Protein AF-A0A957K1W7-F1 (afdb_monomer_lite)

Sequence (282 aa):
WRVSESLTADIDIAHFGAEDLVDAVVYWRLEDGQGTAVQSGNLAPQTIVTGELNHCGKIEVSLAGCTPAQMYSLVVGVNGNEAENDWAVWLFADELAPAVADDLLITHSLDEAALAHLARGGKALYLVPPAEVKVASQIGFSSLFWNTSWTRGQVPHTLGIVCDPAHPLFAHFPTDYHSDWQWWELIHGSEAMVLDGLAESLRPLIQPIDTWFEARRLGLLFEAQVNGGSLLVCSMDLENNMDDRLVARQMWFSLMNYLASDAFAPENVVAVEQIEGIVTAS

Secondary structure (DSSP, 8-state):
-BTTSEEEEEEEEEE-SSS-EEEE-EEEEEE-TTS-EEEEEEPPPEEE-TTEEEEEEEEEEE-TT--SSEEEEEEEEETT-S-EEEEEEEEB-S-------TTEEEESS--HHHHHHHHTT-EEEEE--GGGB--SS---SSPPPS-TTTTTSPSP----EEE-TTSGGGTTS---SB--GGGHHHHTT---EE-TTS-TT---SEEEB--TTT--BEESEEEEEETTEEEEEE-S--STTGGG-HHHHHHHHHHHHHHHSTT-----B--HHHHHTTB---

Radius of gyration: 22.79 Å; chains: 1; bounding box: 61×28×60 Å

pLDDT: mean 94.92, std 4.42, range [52.81, 98.69]

Structure (mmCIF, N/CA/C/O backbone):
data_AF-A0A957K1W7-F1
#
_entry.id   AF-A0A957K1W7-F1
#
loop_
_atom_site.group_PDB
_atom_site.id
_atom_site.type_symbol
_atom_site.label_atom_id
_atom_site.label_alt_id
_atom_site.label_comp_id
_atom_site.label_asym_id
_atom_site.label_entity_id
_atom_site.label_seq_id
_atom_site.pdbx_PDB_ins_code
_atom_site.Cartn_x
_atom_site.Cartn_y
_atom_site.Cartn_z
_atom_site.occupancy
_atom_site.B_iso_or_equiv
_atom_site.auth_seq_id
_atom_site.auth_comp_id
_atom_site.auth_asym_id
_atom_site.auth_atom_id
_atom_site.pdbx_PDB_model_num
ATOM 1 N N . TRP A 1 1 ? -0.879 4.095 -11.447 1.00 94.12 1 TRP A N 1
ATOM 2 C CA . TRP A 1 1 ? -1.460 4.622 -12.700 1.00 94.12 1 TRP A CA 1
ATOM 3 C C . TRP A 1 1 ? -2.905 4.184 -12.832 1.00 94.12 1 TRP A C 1
ATOM 5 O O . TRP A 1 1 ? -3.249 3.123 -12.319 1.00 94.12 1 TRP A O 1
ATOM 15 N N . ARG A 1 2 ? -3.743 4.972 -13.510 1.00 95.25 2 ARG A N 1
ATOM 16 C CA . ARG A 1 2 ? -5.044 4.511 -14.014 1.00 95.25 2 ARG A CA 1
ATOM 17 C C . ARG A 1 2 ? -4.850 3.748 -15.326 1.00 95.25 2 ARG A C 1
ATOM 19 O O . ARG A 1 2 ? -3.931 4.045 -16.086 1.00 95.25 2 ARG A O 1
ATOM 26 N N . VAL A 1 3 ? -5.728 2.797 -15.624 1.00 95.44 3 VAL A N 1
ATOM 27 C CA . VAL A 1 3 ? -5.666 2.044 -16.892 1.00 95.44 3 VAL A CA 1
ATOM 28 C C . VAL A 1 3 ? -6.016 2.886 -18.125 1.00 95.44 3 VAL A C 1
ATOM 30 O O . VAL A 1 3 ? -5.629 2.519 -19.228 1.00 95.44 3 VAL A O 1
ATOM 33 N N . SER A 1 4 ? -6.692 4.030 -17.980 1.00 95.81 4 SER A N 1
ATOM 34 C CA . SER A 1 4 ? -6.897 4.972 -19.094 1.00 95.81 4 SER A CA 1
ATOM 35 C C . SER A 1 4 ? -5.669 5.827 -19.442 1.00 95.81 4 SER A C 1
ATOM 37 O O . SER A 1 4 ? -5.664 6.501 -20.474 1.00 95.81 4 SER A O 1
ATOM 39 N N . GLU A 1 5 ? -4.630 5.819 -18.601 1.00 96.69 5 GLU A N 1
ATOM 40 C CA . GLU A 1 5 ? -3.431 6.637 -18.782 1.00 96.69 5 GLU A CA 1
ATOM 41 C C . GLU A 1 5 ? -2.418 5.976 -19.736 1.00 96.69 5 GLU A C 1
ATOM 43 O O . GLU A 1 5 ? -2.548 4.824 -20.155 1.00 96.69 5 GLU A O 1
ATOM 48 N N . SER A 1 6 ? -1.379 6.727 -20.103 1.00 96.94 6 SER A N 1
ATOM 49 C CA . SER A 1 6 ? -0.204 6.190 -20.796 1.00 96.94 6 SER A CA 1
ATOM 50 C C . SER A 1 6 ? 1.034 6.400 -19.934 1.00 96.94 6 SER A C 1
ATOM 52 O O . SER A 1 6 ? 1.286 7.501 -19.442 1.00 96.94 6 SER A O 1
ATOM 54 N N . LEU A 1 7 ? 1.806 5.333 -19.743 1.00 96.75 7 LEU A N 1
ATOM 55 C CA . LEU A 1 7 ? 3.092 5.385 -19.066 1.00 96.75 7 LEU A CA 1
ATOM 56 C C . LEU A 1 7 ? 4.130 5.936 -20.037 1.00 96.75 7 LEU A C 1
ATOM 58 O O . LEU A 1 7 ? 4.307 5.420 -21.136 1.00 96.75 7 LEU A O 1
ATOM 62 N N . THR A 1 8 ? 4.834 6.978 -19.620 1.00 97.31 8 THR A N 1
ATOM 63 C CA . THR A 1 8 ? 5.897 7.596 -20.407 1.00 97.31 8 THR A CA 1
ATOM 64 C C . THR A 1 8 ? 7.194 7.551 -19.616 1.00 97.31 8 THR A C 1
ATOM 66 O O . THR A 1 8 ? 7.200 7.959 -18.456 1.00 97.31 8 THR A O 1
ATOM 69 N N . ALA A 1 9 ? 8.280 7.091 -20.235 1.00 96.69 9 ALA A N 1
ATOM 70 C CA . ALA A 1 9 ? 9.586 7.000 -19.587 1.00 96.69 9 ALA A CA 1
ATOM 71 C C . ALA A 1 9 ? 10.727 7.316 -20.559 1.00 96.69 9 ALA A C 1
ATOM 73 O O . ALA A 1 9 ? 10.698 6.903 -21.720 1.00 96.69 9 ALA A O 1
ATOM 74 N N . ASP A 1 10 ? 11.734 8.033 -20.066 1.00 97.75 10 ASP A N 1
ATOM 75 C CA . ASP A 1 10 ? 13.041 8.141 -20.709 1.00 97.75 10 ASP A CA 1
ATOM 76 C C . ASP A 1 10 ? 13.895 6.945 -20.276 1.00 97.75 10 ASP A C 1
ATOM 78 O O . ASP A 1 10 ? 13.934 6.589 -19.097 1.00 97.75 10 ASP A O 1
ATOM 82 N N . ILE A 1 11 ? 14.535 6.295 -21.243 1.00 97.75 11 ILE A N 1
ATOM 83 C CA . ILE A 1 11 ? 15.354 5.109 -21.029 1.00 97.75 11 ILE A CA 1
ATOM 84 C C . ILE A 1 11 ? 16.815 5.505 -21.158 1.00 97.75 11 ILE A C 1
ATOM 86 O O . ILE A 1 11 ? 17.280 5.828 -22.252 1.00 97.75 11 ILE A O 1
ATOM 90 N N . ASP A 1 12 ? 17.538 5.413 -20.048 1.00 96.81 12 ASP A N 1
ATOM 91 C CA . ASP A 1 12 ? 18.977 5.624 -19.997 1.00 96.81 12 ASP A CA 1
ATOM 92 C C . ASP A 1 12 ? 19.682 4.326 -19.583 1.00 96.81 12 ASP A C 1
ATOM 94 O O . ASP A 1 12 ? 19.215 3.605 -18.699 1.00 96.81 12 ASP A O 1
ATOM 98 N N . ILE A 1 13 ? 20.828 4.032 -20.201 1.00 95.44 13 ILE A N 1
ATOM 99 C CA . ILE A 1 13 ? 21.643 2.854 -19.882 1.00 95.44 13 ILE A CA 1
ATOM 100 C C . ILE A 1 13 ? 23.027 3.290 -19.419 1.00 95.44 13 ILE A C 1
ATOM 102 O O . ILE A 1 13 ? 23.776 3.947 -20.145 1.00 95.44 13 ILE A O 1
ATOM 106 N N . ALA A 1 14 ? 23.378 2.869 -18.205 1.00 94.50 14 ALA A N 1
ATOM 107 C CA . ALA A 1 14 ? 24.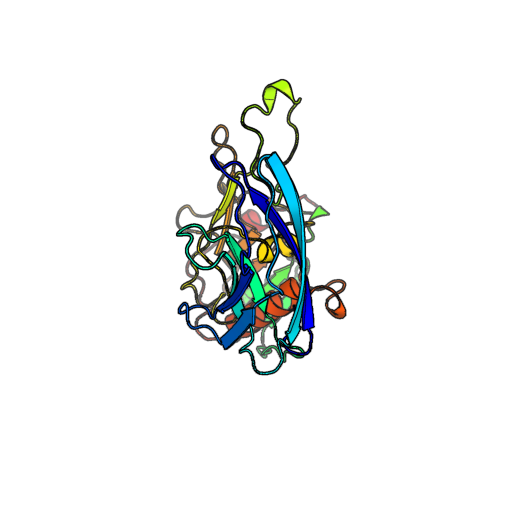726 2.969 -17.671 1.00 94.50 14 ALA A CA 1
ATOM 108 C C . ALA A 1 14 ? 25.455 1.636 -17.882 1.00 94.50 14 ALA A C 1
ATOM 110 O O . ALA A 1 14 ? 25.147 0.640 -17.226 1.00 94.50 14 ALA A O 1
ATOM 111 N N . HIS A 1 15 ? 26.418 1.611 -18.804 1.00 92.50 15 HIS A N 1
ATOM 112 C CA . HIS A 1 15 ? 27.180 0.408 -19.148 1.00 92.50 15 HIS A CA 1
ATOM 113 C C . HIS A 1 15 ? 28.620 0.527 -18.654 1.00 92.50 15 HIS A C 1
ATOM 115 O O . HIS A 1 15 ? 29.338 1.439 -19.047 1.00 92.50 15 HIS A O 1
ATOM 121 N N . PHE A 1 16 ? 29.060 -0.407 -17.811 1.00 93.00 16 PHE A N 1
ATOM 122 C CA . PHE A 1 16 ? 30.431 -0.466 -17.279 1.00 93.00 16 PHE A CA 1
ATOM 123 C C . PHE A 1 16 ? 31.136 -1.781 -17.660 1.00 93.00 16 PHE A C 1
ATOM 125 O O . PHE A 1 16 ? 31.917 -2.329 -16.880 1.00 93.00 16 PHE A O 1
ATOM 132 N N . GLY A 1 17 ? 30.824 -2.318 -18.845 1.00 91.50 17 GLY A N 1
ATOM 133 C CA . GLY A 1 17 ? 31.500 -3.492 -19.403 1.00 91.50 17 GLY A CA 1
ATOM 134 C C . GLY A 1 17 ? 32.924 -3.203 -19.890 1.00 91.50 17 GLY A C 1
ATOM 135 O O . GLY A 1 17 ? 33.475 -2.136 -19.660 1.00 91.50 17 GLY A O 1
ATOM 136 N N . ALA A 1 18 ? 33.547 -4.180 -20.551 1.00 93.38 18 ALA A N 1
ATOM 137 C CA . ALA A 1 18 ? 34.912 -4.026 -21.066 1.00 93.38 18 ALA A CA 1
ATOM 138 C C . ALA A 1 18 ? 34.985 -3.216 -22.374 1.00 93.38 18 ALA A C 1
ATOM 140 O O . ALA A 1 18 ? 36.007 -2.588 -22.643 1.00 93.38 18 ALA A O 1
ATOM 141 N N . GLU A 1 19 ? 33.925 -3.265 -23.183 1.00 95.12 19 GLU A N 1
ATOM 142 C CA . GLU A 1 19 ? 33.848 -2.672 -24.520 1.00 95.12 19 GLU A CA 1
ATOM 143 C C . GLU A 1 19 ? 32.471 -2.040 -24.751 1.00 95.12 19 GLU A C 1
ATOM 145 O O . GLU A 1 19 ? 31.474 -2.467 -24.155 1.00 95.12 19 GLU A O 1
ATOM 150 N N . ASP A 1 20 ? 32.429 -1.050 -25.644 1.00 96.00 20 ASP A N 1
ATOM 151 C CA . ASP A 1 20 ? 31.198 -0.388 -26.077 1.00 96.00 20 ASP A CA 1
ATOM 152 C C . ASP A 1 20 ? 30.262 -1.370 -26.786 1.00 96.00 20 ASP A C 1
ATOM 154 O O . ASP A 1 20 ? 30.695 -2.241 -27.545 1.00 96.00 20 ASP A O 1
ATOM 158 N N . LEU A 1 21 ? 28.956 -1.191 -26.592 1.00 94.88 21 LEU A N 1
ATOM 159 C CA . LEU A 1 21 ? 27.952 -1.978 -27.302 1.00 94.88 21 LEU A CA 1
ATOM 160 C C . LEU A 1 21 ? 27.597 -1.250 -28.601 1.00 94.88 21 LEU A C 1
ATOM 162 O O . LEU A 1 21 ? 26.806 -0.309 -28.592 1.00 94.88 21 LEU A O 1
ATOM 166 N N . VAL A 1 22 ? 28.216 -1.655 -29.708 1.00 95.94 22 VAL A N 1
ATOM 167 C CA . VAL A 1 22 ? 27.991 -1.071 -31.042 1.00 95.94 22 VAL A CA 1
ATOM 168 C C . VAL A 1 22 ? 26.697 -1.611 -31.652 1.00 95.94 22 VAL A C 1
ATOM 170 O O . VAL A 1 22 ? 26.422 -2.805 -31.549 1.00 95.94 22 VAL A O 1
ATOM 173 N N . ASP A 1 23 ? 25.921 -0.735 -32.300 1.00 95.56 23 ASP A N 1
ATOM 174 C CA . ASP A 1 23 ? 24.620 -1.061 -32.909 1.00 95.56 23 ASP A CA 1
ATOM 175 C C . ASP A 1 23 ? 23.654 -1.764 -31.930 1.00 95.56 23 ASP A C 1
ATOM 177 O O . ASP A 1 23 ? 22.830 -2.599 -32.314 1.00 95.56 23 ASP A O 1
ATOM 181 N N . ALA A 1 24 ? 23.754 -1.418 -30.644 1.00 95.88 24 ALA A N 1
ATOM 182 C CA . ALA A 1 24 ? 22.946 -1.978 -29.579 1.00 95.88 24 ALA A CA 1
ATOM 183 C C . ALA A 1 24 ? 21.479 -1.573 -29.742 1.00 95.88 24 ALA A C 1
ATOM 185 O O . ALA A 1 24 ? 21.150 -0.399 -29.925 1.00 95.88 24 ALA A O 1
ATOM 186 N N . VAL A 1 25 ? 20.590 -2.560 -29.635 1.00 97.31 25 VAL A N 1
ATOM 187 C CA . VAL A 1 25 ? 19.141 -2.356 -29.677 1.00 97.31 25 VAL A CA 1
ATOM 188 C C . VAL A 1 25 ? 18.583 -2.580 -28.285 1.00 97.31 25 VAL A C 1
ATOM 190 O O . VAL A 1 25 ? 18.586 -3.707 -27.787 1.00 97.31 25 VAL A O 1
ATOM 193 N N . VAL A 1 26 ? 18.093 -1.504 -27.678 1.00 97.56 26 VAL A N 1
ATOM 194 C CA . VAL A 1 26 ? 17.365 -1.558 -26.411 1.00 97.56 26 VAL A CA 1
ATOM 195 C C . VAL A 1 26 ? 15.934 -1.983 -26.695 1.00 97.56 26 VAL A C 1
ATOM 197 O O . VAL A 1 26 ? 15.262 -1.370 -27.528 1.00 97.56 26 VAL A O 1
ATOM 200 N N . TYR A 1 27 ? 15.465 -3.010 -26.006 1.00 97.56 27 TYR A N 1
ATOM 201 C CA . TYR A 1 27 ? 14.071 -3.420 -26.045 1.00 97.56 27 TYR A CA 1
ATOM 202 C C . TYR A 1 27 ? 13.390 -3.086 -24.720 1.00 97.56 27 TYR A C 1
ATOM 204 O O . TYR A 1 27 ? 14.034 -2.930 -23.682 1.00 97.56 27 TYR A O 1
ATOM 212 N N . TRP A 1 28 ? 12.066 -3.017 -24.762 1.00 98.06 28 TRP A N 1
ATOM 213 C CA . TRP A 1 28 ? 11.229 -2.922 -23.578 1.00 98.06 28 TRP A CA 1
ATOM 214 C C . TRP A 1 28 ? 10.029 -3.859 -23.697 1.00 98.06 28 TRP A C 1
ATOM 216 O O . TRP A 1 28 ? 9.555 -4.148 -24.803 1.00 98.06 28 TRP A O 1
ATOM 226 N N . ARG A 1 29 ? 9.529 -4.323 -22.555 1.00 97.88 29 ARG A N 1
ATOM 227 C CA . ARG A 1 29 ? 8.308 -5.123 -22.431 1.00 97.88 29 ARG A CA 1
ATOM 228 C C . ARG A 1 29 ? 7.513 -4.619 -21.233 1.00 97.88 29 ARG A C 1
ATOM 230 O O . ARG A 1 29 ? 8.093 -4.329 -20.196 1.00 97.88 29 ARG A O 1
ATOM 237 N N . LEU A 1 30 ? 6.201 -4.494 -21.383 1.00 98.19 30 LEU A N 1
ATOM 238 C CA . LEU A 1 30 ? 5.291 -4.400 -20.247 1.00 98.19 30 LEU A CA 1
ATOM 239 C C . LEU A 1 30 ? 4.724 -5.800 -20.031 1.00 98.19 30 LEU A C 1
ATOM 241 O O . LEU A 1 30 ? 4.035 -6.325 -20.908 1.00 98.19 30 LEU A O 1
ATOM 245 N N . GLU A 1 31 ? 5.049 -6.406 -18.900 1.00 97.88 31 GLU A N 1
ATOM 246 C CA . GLU A 1 31 ? 4.670 -7.771 -18.547 1.00 97.88 31 GLU A CA 1
ATOM 247 C C . GLU A 1 31 ? 3.579 -7.760 -17.476 1.00 97.88 31 GLU A C 1
ATOM 249 O O . GLU A 1 31 ? 3.602 -6.930 -16.567 1.00 97.88 31 GLU A O 1
ATOM 254 N N . ASP A 1 32 ? 2.597 -8.652 -17.602 1.00 95.38 32 ASP A N 1
ATOM 255 C CA . ASP A 1 32 ? 1.589 -8.866 -16.563 1.00 95.38 32 ASP A CA 1
ATOM 256 C C . ASP A 1 32 ? 2.162 -9.631 -15.356 1.00 95.38 32 ASP A C 1
ATOM 258 O O . ASP A 1 32 ? 3.305 -10.090 -15.362 1.00 95.38 32 ASP A O 1
ATOM 262 N N . GLY A 1 33 ? 1.351 -9.820 -14.311 1.00 88.50 33 GLY A N 1
ATOM 263 C CA . GLY A 1 33 ? 1.762 -10.556 -13.109 1.00 88.50 33 GLY A CA 1
ATOM 264 C C . GLY A 1 33 ? 2.095 -12.042 -13.327 1.00 88.50 33 GLY A C 1
ATOM 265 O O . GLY A 1 33 ? 2.446 -12.724 -12.368 1.00 88.50 33 GLY A O 1
ATOM 266 N N . GLN A 1 34 ? 1.959 -12.574 -14.548 1.00 91.50 34 GLN A N 1
ATOM 267 C CA . GLN A 1 34 ? 2.394 -13.922 -14.931 1.00 91.50 34 GLN A CA 1
ATOM 268 C C . GLN A 1 34 ? 3.679 -13.906 -15.781 1.00 91.50 34 GLN A C 1
ATOM 270 O O . GLN A 1 34 ? 4.108 -14.961 -16.250 1.00 91.50 34 GLN A O 1
ATOM 275 N N . GLY A 1 35 ? 4.286 -12.734 -16.001 1.00 93.06 35 GLY A N 1
ATOM 276 C CA . GLY A 1 35 ? 5.455 -12.559 -16.865 1.00 93.06 35 GLY A CA 1
ATOM 277 C C . GLY A 1 35 ? 5.120 -12.585 -18.360 1.00 93.06 35 GLY A C 1
ATOM 278 O O . GLY A 1 35 ? 6.006 -12.773 -19.194 1.00 93.06 35 GLY A O 1
ATOM 279 N N . THR A 1 36 ? 3.844 -12.444 -18.738 1.00 95.50 36 THR A N 1
ATOM 280 C CA . THR A 1 36 ? 3.454 -12.394 -20.152 1.00 95.50 36 THR A CA 1
ATOM 281 C C . THR A 1 36 ? 3.552 -10.964 -20.655 1.00 95.50 36 THR A C 1
ATOM 283 O O . THR A 1 36 ? 2.878 -10.071 -20.145 1.00 95.50 36 THR A O 1
ATOM 286 N N . ALA A 1 37 ? 4.351 -10.739 -21.699 1.00 96.75 37 ALA A N 1
ATOM 287 C CA . ALA A 1 37 ? 4.438 -9.433 -22.342 1.00 96.75 37 ALA A CA 1
ATOM 288 C C . ALA A 1 37 ? 3.100 -9.066 -23.007 1.00 96.75 37 ALA A C 1
ATOM 290 O O . ALA A 1 37 ? 2.711 -9.656 -24.019 1.00 96.75 37 ALA A O 1
ATOM 291 N N . VAL A 1 38 ? 2.407 -8.072 -22.450 1.00 96.88 38 VAL A N 1
ATOM 292 C CA . VAL A 1 38 ? 1.162 -7.523 -23.012 1.00 96.88 38 VAL A CA 1
ATOM 293 C C . VAL A 1 38 ? 1.445 -6.460 -24.070 1.00 96.88 38 VAL A C 1
ATOM 295 O O . VAL A 1 38 ? 0.652 -6.272 -24.992 1.00 96.88 38 VAL A O 1
ATOM 298 N N . GLN A 1 39 ? 2.593 -5.789 -23.965 1.00 97.38 39 GLN A N 1
ATOM 299 C CA . GLN A 1 39 ? 3.122 -4.853 -24.955 1.00 97.38 39 GLN A CA 1
ATOM 300 C C . GLN A 1 39 ? 4.650 -4.921 -24.966 1.00 97.38 39 GLN A C 1
ATOM 302 O O . GLN A 1 39 ? 5.275 -5.261 -23.964 1.00 97.38 39 GLN A O 1
ATOM 307 N N . SER A 1 40 ? 5.265 -4.588 -26.098 1.00 97.56 40 SER A N 1
ATOM 308 C CA . SER A 1 40 ? 6.723 -4.559 -26.232 1.00 97.56 40 SER A CA 1
ATOM 309 C C . SER A 1 40 ? 7.160 -3.685 -27.398 1.00 97.56 40 SER A C 1
ATOM 311 O O . SER A 1 40 ? 6.406 -3.500 -28.357 1.00 97.56 40 SER A O 1
ATOM 313 N N . GLY A 1 41 ? 8.414 -3.248 -27.385 1.00 97.38 41 GLY A N 1
ATOM 314 C CA . GLY A 1 41 ? 9.004 -2.513 -28.495 1.00 97.38 41 GLY A CA 1
ATOM 315 C C . GLY A 1 41 ? 10.525 -2.477 -28.447 1.00 97.38 41 GLY A C 1
ATOM 316 O O . GLY A 1 41 ? 11.149 -2.988 -27.522 1.00 97.38 41 GLY A O 1
ATOM 317 N N . ASN A 1 42 ? 11.109 -1.856 -29.470 1.00 97.75 42 ASN A N 1
ATOM 318 C CA . ASN A 1 42 ? 12.545 -1.622 -29.587 1.00 97.75 42 ASN A CA 1
ATOM 319 C C . ASN A 1 42 ? 12.799 -0.134 -29.834 1.00 97.75 42 ASN A C 1
ATOM 321 O O . ASN A 1 42 ? 12.073 0.499 -30.605 1.00 97.75 42 ASN A O 1
ATOM 325 N N . LEU A 1 43 ? 13.846 0.400 -29.216 1.00 97.75 43 LEU A N 1
ATOM 326 C CA . LEU A 1 43 ? 14.397 1.712 -29.537 1.00 97.75 43 LEU A CA 1
ATOM 327 C C . LEU A 1 43 ? 15.347 1.609 -30.739 1.00 97.75 43 LEU A C 1
ATOM 329 O O . LEU A 1 43 ? 15.729 0.518 -31.172 1.00 97.75 43 LEU A O 1
ATOM 333 N N . ALA A 1 44 ? 15.702 2.759 -31.312 1.00 96.88 44 ALA A N 1
ATOM 334 C CA . ALA A 1 44 ? 16.617 2.805 -32.446 1.00 96.88 44 ALA A CA 1
ATOM 335 C C . ALA A 1 44 ? 18.013 2.269 -32.054 1.00 96.88 44 ALA A C 1
ATOM 337 O O . ALA A 1 44 ? 18.466 2.539 -30.936 1.00 96.88 44 ALA A O 1
ATOM 338 N N . PRO A 1 45 ? 18.707 1.547 -32.959 1.00 97.12 45 PRO A N 1
ATOM 339 C CA . PRO A 1 45 ? 20.072 1.097 -32.712 1.00 97.12 45 PRO A CA 1
ATOM 340 C C . PRO A 1 45 ? 21.010 2.272 -32.421 1.00 97.12 45 PRO A C 1
ATOM 342 O O . PRO A 1 45 ? 20.939 3.303 -33.097 1.00 97.12 45 PRO A O 1
ATOM 345 N N . GLN A 1 46 ? 21.905 2.103 -31.451 1.00 97.06 46 GLN A N 1
ATOM 346 C CA . GLN A 1 46 ? 22.924 3.096 -31.113 1.00 97.06 46 GLN A CA 1
ATOM 347 C C . GLN A 1 46 ? 24.161 2.452 -30.492 1.00 97.06 46 GLN A C 1
ATOM 349 O O . GLN A 1 46 ? 24.119 1.308 -30.048 1.00 97.06 46 GLN A O 1
ATOM 354 N N . THR A 1 47 ? 25.255 3.203 -30.417 1.00 97.12 47 THR A N 1
ATOM 355 C CA . THR A 1 47 ? 26.404 2.791 -29.609 1.00 97.12 47 THR A CA 1
ATOM 356 C C . THR A 1 47 ? 26.169 3.180 -28.154 1.00 97.12 47 THR A C 1
ATOM 358 O O . THR A 1 47 ? 26.005 4.363 -27.868 1.00 97.12 47 THR A O 1
ATOM 361 N N . ILE A 1 48 ? 26.185 2.204 -27.246 1.00 96.44 48 ILE A N 1
ATOM 362 C CA . ILE A 1 48 ? 26.184 2.443 -25.797 1.00 96.44 48 ILE A CA 1
ATOM 363 C C . ILE A 1 48 ? 27.641 2.460 -25.335 1.00 96.44 48 ILE A C 1
ATOM 365 O O . ILE A 1 48 ? 28.313 1.423 -25.329 1.00 96.44 48 ILE A O 1
ATOM 369 N N . VAL A 1 49 ? 28.124 3.649 -24.981 1.00 97.00 49 VAL A N 1
ATOM 370 C CA . VAL A 1 49 ? 29.514 3.897 -24.592 1.00 97.00 49 VAL A CA 1
ATOM 371 C C . VAL A 1 49 ? 29.755 3.439 -23.157 1.00 97.00 49 VAL A C 1
ATOM 373 O O . VAL A 1 49 ? 28.956 3.692 -22.250 1.00 97.00 49 VAL A O 1
ATOM 376 N N . THR A 1 50 ? 30.880 2.764 -22.957 1.00 96.50 50 THR A N 1
ATOM 377 C CA . THR A 1 50 ? 31.329 2.270 -21.659 1.00 96.50 50 THR A CA 1
ATOM 378 C C . THR A 1 50 ? 31.741 3.415 -20.737 1.00 96.50 50 THR A C 1
ATOM 380 O O . THR A 1 50 ? 32.505 4.296 -21.120 1.00 96.50 50 THR A O 1
ATOM 383 N N . GLY A 1 51 ? 31.315 3.355 -19.476 1.00 96.00 51 GLY A N 1
ATOM 384 C CA . GLY A 1 51 ? 31.675 4.324 -18.441 1.00 96.00 51 GLY A CA 1
ATOM 385 C C . GLY A 1 51 ? 30.805 5.581 -18.424 1.00 96.00 51 GLY A C 1
ATOM 386 O O . GLY A 1 51 ? 31.093 6.497 -17.653 1.00 96.00 51 GLY A O 1
ATOM 387 N N . GLU A 1 52 ? 29.747 5.622 -19.235 1.00 94.50 52 GLU A N 1
ATOM 388 C CA . GLU A 1 52 ? 28.856 6.772 -19.390 1.00 94.50 52 GLU A CA 1
ATOM 389 C C . GLU A 1 52 ? 27.382 6.398 -19.161 1.00 94.50 52 GLU A C 1
ATOM 391 O O . GLU A 1 52 ? 26.997 5.225 -19.184 1.00 94.50 52 GLU A O 1
ATOM 396 N N . LEU A 1 53 ? 26.550 7.421 -18.937 1.00 96.25 53 LEU A N 1
ATOM 397 C CA . LEU A 1 53 ? 25.093 7.301 -18.966 1.00 96.25 53 LEU A CA 1
ATOM 398 C C . LEU A 1 53 ? 24.608 7.641 -20.379 1.00 96.25 53 LEU A C 1
ATOM 400 O O . LEU A 1 53 ? 24.717 8.787 -20.815 1.00 96.25 53 LEU A O 1
ATOM 404 N N . ASN A 1 54 ? 24.079 6.645 -21.085 1.00 96.81 54 ASN A N 1
ATOM 405 C CA . ASN A 1 54 ? 23.666 6.764 -22.478 1.00 96.81 54 ASN A CA 1
ATOM 406 C C . ASN A 1 54 ? 22.150 6.948 -22.559 1.00 96.81 54 ASN A C 1
ATOM 408 O O . ASN A 1 54 ? 21.405 6.043 -22.180 1.00 96.81 54 ASN A O 1
ATOM 412 N N . HIS A 1 55 ? 21.695 8.083 -23.089 1.00 97.50 55 HIS A N 1
ATOM 413 C CA . HIS A 1 55 ? 20.273 8.303 -23.336 1.00 97.50 55 HIS A CA 1
ATOM 414 C C . HIS A 1 55 ? 19.810 7.518 -24.561 1.00 97.50 55 HIS A C 1
ATOM 416 O O . HIS A 1 55 ? 20.160 7.860 -25.691 1.00 97.50 55 HIS A O 1
ATOM 422 N N . CYS A 1 56 ? 19.011 6.477 -24.336 1.00 96.69 56 CYS A N 1
ATOM 423 C CA . CYS A 1 56 ? 18.645 5.526 -25.377 1.00 96.69 56 CYS A CA 1
ATOM 424 C C . CYS A 1 56 ? 17.364 5.904 -26.128 1.00 96.69 56 CYS A C 1
ATOM 426 O O . CYS A 1 56 ? 17.150 5.445 -27.254 1.00 96.69 56 CYS A O 1
ATOM 428 N N . GLY A 1 57 ? 16.524 6.743 -25.525 1.00 97.31 57 GLY A N 1
ATOM 429 C CA . GLY A 1 57 ? 15.299 7.264 -26.118 1.00 97.31 57 GLY A CA 1
ATOM 430 C C . GLY A 1 57 ? 14.137 7.272 -25.135 1.00 97.31 57 GLY A C 1
ATOM 431 O O . GLY A 1 57 ? 14.295 6.999 -23.949 1.00 97.31 57 GLY A O 1
ATOM 432 N N . LYS A 1 58 ? 12.949 7.571 -25.654 1.00 97.88 58 LYS A N 1
ATOM 433 C CA . LYS A 1 58 ? 11.718 7.697 -24.877 1.00 97.88 58 LYS A CA 1
ATOM 434 C C . LYS A 1 58 ? 10.696 6.659 -25.321 1.00 97.88 58 LYS A C 1
ATOM 436 O O . LYS A 1 58 ? 10.516 6.451 -26.521 1.00 97.88 58 LYS A O 1
ATOM 441 N N . ILE A 1 59 ? 10.012 6.051 -24.359 1.00 97.88 59 ILE A N 1
ATOM 442 C CA . ILE A 1 59 ? 8.894 5.136 -24.595 1.00 97.88 59 ILE A CA 1
ATOM 443 C C . ILE A 1 59 ? 7.580 5.762 -24.130 1.00 97.88 59 ILE A C 1
ATOM 445 O O . ILE A 1 59 ? 7.542 6.536 -23.171 1.00 97.88 59 ILE A O 1
ATOM 449 N N . GLU A 1 60 ? 6.502 5.399 -24.816 1.00 97.69 60 GLU A N 1
ATOM 450 C CA . GLU A 1 60 ? 5.125 5.709 -24.443 1.00 97.69 60 GLU A CA 1
ATOM 451 C C . GLU A 1 60 ? 4.310 4.422 -24.581 1.00 97.69 60 GLU A C 1
ATOM 453 O O . GLU A 1 60 ? 4.232 3.832 -25.660 1.00 97.69 60 GLU A O 1
ATOM 458 N N . VAL A 1 61 ? 3.758 3.958 -23.464 1.00 96.81 61 VAL A N 1
ATOM 459 C CA . VAL A 1 61 ? 3.070 2.675 -23.333 1.00 96.81 61 VAL A CA 1
ATOM 460 C C . VAL A 1 61 ? 1.634 2.964 -22.923 1.00 96.81 61 VAL A C 1
ATOM 462 O O . VAL A 1 61 ? 1.382 3.479 -21.833 1.00 96.81 61 VAL A O 1
ATOM 465 N N . SER A 1 62 ? 0.680 2.661 -23.802 1.00 96.75 62 SER A N 1
ATOM 466 C CA . SER A 1 62 ? -0.736 2.832 -23.475 1.00 96.75 62 SER A CA 1
ATOM 467 C C . SER A 1 62 ? -1.158 1.756 -22.482 1.00 96.75 62 SER A C 1
ATOM 469 O O . SER A 1 62 ? -0.970 0.571 -22.746 1.00 96.75 62 SER A O 1
ATOM 471 N N . LEU A 1 63 ? -1.757 2.146 -21.358 1.00 97.25 63 LEU A N 1
ATOM 472 C CA . LEU A 1 63 ? -2.232 1.195 -20.346 1.00 97.25 63 LEU A CA 1
ATOM 473 C C . LEU A 1 63 ? -3.666 0.724 -20.633 1.00 97.25 63 LEU A C 1
ATOM 475 O O . LEU A 1 63 ? -4.185 -0.162 -19.950 1.00 97.25 63 LEU A O 1
ATOM 479 N N . ALA A 1 64 ? -4.290 1.269 -21.681 1.00 95.62 64 ALA A N 1
ATOM 480 C CA . ALA A 1 64 ? -5.635 0.910 -22.090 1.00 95.62 64 ALA A CA 1
ATOM 481 C C . ALA A 1 64 ? -5.708 -0.579 -22.461 1.00 95.62 64 ALA A C 1
ATOM 483 O O . ALA A 1 64 ? -4.919 -1.086 -23.258 1.00 95.62 64 ALA A O 1
ATOM 484 N N . GLY A 1 65 ? -6.686 -1.280 -21.886 1.00 92.31 65 GLY A N 1
ATOM 485 C CA . GLY A 1 65 ? -6.863 -2.723 -22.069 1.00 92.31 65 GLY A CA 1
ATOM 486 C C . GLY A 1 65 ? -6.074 -3.593 -21.087 1.00 92.31 65 GLY A C 1
ATOM 487 O O . GLY A 1 65 ? -6.300 -4.801 -21.067 1.00 92.31 65 GLY A O 1
ATOM 488 N N . CYS A 1 66 ? -5.215 -3.010 -20.243 1.00 95.62 66 CYS A N 1
ATOM 489 C CA . CYS A 1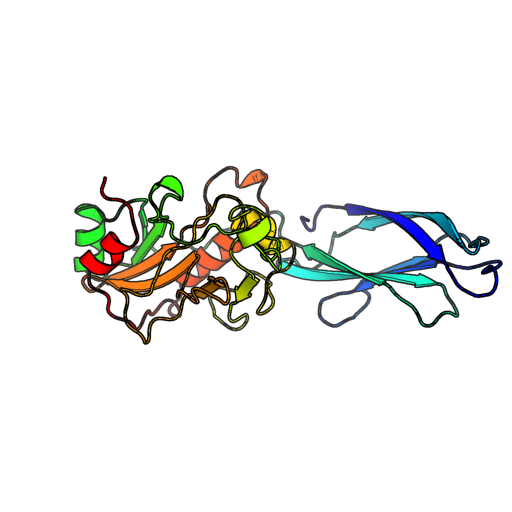 66 ? -4.637 -3.728 -19.109 1.00 95.62 66 CYS A CA 1
ATOM 490 C C . CYS A 1 66 ? -5.706 -3.981 -18.037 1.00 95.62 66 CYS A C 1
ATOM 492 O O . CYS A 1 66 ? -6.589 -3.153 -17.797 1.00 95.62 66 CYS A O 1
ATOM 494 N N . THR A 1 67 ? -5.611 -5.125 -17.364 1.00 94.94 67 THR A N 1
ATOM 495 C CA . THR A 1 67 ? -6.474 -5.439 -16.218 1.00 94.94 67 THR A CA 1
ATOM 496 C C . THR A 1 67 ? -6.045 -4.594 -15.009 1.00 94.94 67 THR A C 1
ATOM 498 O O . THR A 1 67 ? -4.863 -4.639 -14.660 1.00 94.94 67 THR A O 1
ATOM 501 N N . PRO A 1 68 ? -6.951 -3.826 -14.370 1.00 94.88 68 PRO A N 1
ATOM 502 C CA . PRO A 1 68 ? -6.633 -3.030 -13.184 1.00 94.88 68 PRO A CA 1
ATOM 503 C C . PRO A 1 68 ? -6.502 -3.894 -11.921 1.00 94.88 68 PRO A C 1
ATOM 505 O O . PRO A 1 68 ? -6.813 -5.083 -11.931 1.00 94.88 68 PRO A O 1
ATOM 508 N N . ALA A 1 69 ? -6.104 -3.256 -10.816 1.00 93.00 69 ALA A N 1
ATOM 509 C CA . ALA A 1 69 ? -5.859 -3.875 -9.515 1.00 93.00 69 ALA A CA 1
ATOM 510 C C . ALA A 1 69 ? -4.822 -5.006 -9.600 1.00 93.00 69 ALA A C 1
ATOM 512 O O . ALA A 1 69 ? -4.991 -6.061 -8.995 1.00 93.00 69 ALA A O 1
ATOM 513 N N . GLN A 1 70 ? -3.747 -4.772 -10.363 1.00 93.38 70 GLN A N 1
ATOM 514 C CA . GLN A 1 70 ? -2.623 -5.695 -10.534 1.00 93.38 70 GLN A CA 1
ATOM 515 C C . GLN A 1 70 ? -1.297 -4.934 -10.671 1.00 93.38 70 GLN A C 1
ATOM 517 O O . GLN A 1 70 ? -1.270 -3.759 -11.054 1.00 93.38 70 GLN A O 1
ATOM 522 N N . MET A 1 71 ? -0.203 -5.630 -10.368 1.00 95.06 71 MET A N 1
ATOM 523 C CA . MET A 1 71 ? 1.157 -5.190 -10.666 1.00 95.06 71 MET A CA 1
ATOM 524 C C . MET A 1 71 ? 1.555 -5.676 -12.063 1.00 95.06 71 MET A C 1
ATOM 526 O O . MET A 1 71 ? 1.367 -6.848 -12.386 1.00 95.06 71 MET A O 1
ATOM 530 N N . TYR A 1 72 ? 2.119 -4.774 -12.858 1.00 96.75 72 TYR A N 1
ATOM 531 C CA . TYR A 1 72 ? 2.829 -5.079 -14.098 1.00 96.75 72 TYR A CA 1
ATOM 532 C C . TYR A 1 72 ? 4.316 -4.789 -13.900 1.00 96.75 72 TYR A C 1
ATOM 534 O O . TYR A 1 72 ? 4.669 -3.974 -13.048 1.00 96.75 72 TYR A O 1
ATOM 542 N N . SER A 1 73 ? 5.172 -5.394 -14.714 1.00 97.19 73 SER A N 1
ATOM 543 C CA . SER A 1 73 ? 6.604 -5.094 -14.736 1.00 97.19 73 SER A CA 1
ATOM 544 C C . SER A 1 73 ? 6.973 -4.431 -16.056 1.00 97.19 73 SER A C 1
ATOM 546 O O . SER A 1 73 ? 6.759 -4.998 -17.128 1.00 97.19 73 SER A O 1
ATOM 548 N N . LEU A 1 74 ? 7.526 -3.219 -15.999 1.00 97.88 74 LEU A N 1
ATOM 549 C CA . LEU A 1 74 ? 8.226 -2.642 -17.143 1.00 97.88 74 LEU A CA 1
ATOM 550 C C . LEU A 1 74 ? 9.634 -3.226 -17.153 1.00 97.88 74 LEU A C 1
ATOM 552 O O . LEU A 1 74 ? 10.417 -2.907 -16.271 1.00 97.88 74 LEU A O 1
ATOM 556 N N . VAL A 1 75 ? 9.948 -4.051 -18.141 1.00 97.81 75 VAL A N 1
ATOM 557 C CA . VAL A 1 75 ? 11.253 -4.691 -18.308 1.00 97.81 75 VAL A CA 1
ATOM 558 C C . VAL A 1 75 ? 12.001 -4.014 -19.447 1.00 97.81 75 VAL A C 1
ATOM 560 O O . VAL A 1 75 ? 11.438 -3.807 -20.523 1.00 97.81 75 VAL A O 1
ATOM 563 N N . VAL A 1 76 ? 13.269 -3.675 -19.228 1.00 97.88 76 VAL A N 1
ATOM 564 C CA 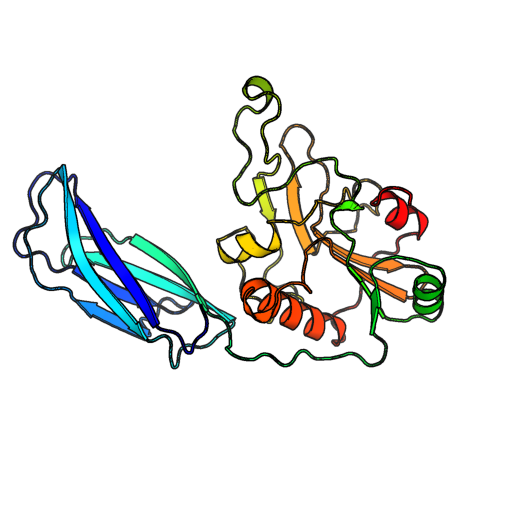. VAL A 1 76 ? 14.149 -3.057 -20.226 1.00 97.88 76 VAL A CA 1
ATOM 565 C C . VAL A 1 76 ? 15.469 -3.812 -20.273 1.00 97.88 76 VAL A C 1
ATOM 567 O O . VAL A 1 76 ? 16.088 -4.074 -19.242 1.00 97.88 76 VAL A O 1
ATOM 570 N N . GLY A 1 77 ? 15.930 -4.112 -21.484 1.00 96.38 77 GLY A N 1
ATOM 571 C CA . GLY A 1 77 ? 17.198 -4.799 -21.706 1.00 96.38 77 GLY A CA 1
ATOM 572 C C . GLY A 1 77 ? 17.820 -4.454 -23.054 1.00 96.38 77 GLY A C 1
ATOM 573 O O . GLY A 1 77 ? 17.242 -3.734 -23.870 1.00 96.38 77 GLY A O 1
ATOM 574 N N . VAL A 1 78 ? 19.023 -4.973 -23.295 1.00 96.06 78 VAL A N 1
ATOM 575 C CA . VAL A 1 78 ? 19.748 -4.806 -24.564 1.00 96.06 78 VAL A CA 1
ATOM 576 C C . VAL A 1 78 ? 19.810 -6.147 -25.284 1.00 96.06 78 VAL A C 1
ATOM 578 O O . VAL A 1 78 ? 20.238 -7.146 -24.709 1.00 96.06 78 VAL A O 1
ATOM 581 N N . ASN A 1 79 ? 19.405 -6.184 -26.554 1.00 92.94 79 ASN A N 1
ATOM 582 C CA . ASN A 1 79 ? 19.432 -7.407 -27.355 1.00 92.94 79 ASN A CA 1
ATOM 583 C C . ASN A 1 79 ? 20.840 -8.015 -27.412 1.00 92.94 79 ASN A C 1
ATOM 585 O O . ASN A 1 79 ? 21.819 -7.324 -27.690 1.00 92.94 79 ASN A O 1
ATOM 589 N N . GLY A 1 80 ? 20.926 -9.330 -27.201 1.00 85.50 80 GLY A N 1
ATOM 590 C CA . GLY A 1 80 ? 22.199 -10.056 -27.178 1.00 85.50 80 GLY A CA 1
ATOM 591 C C . GLY A 1 80 ? 22.975 -9.934 -25.862 1.00 85.50 80 GLY A C 1
ATOM 592 O O . GLY A 1 80 ? 24.078 -10.469 -25.778 1.00 85.50 80 GLY A O 1
ATOM 593 N N . ASN A 1 81 ? 22.412 -9.272 -24.847 1.00 81.12 81 ASN A N 1
ATOM 594 C CA . ASN A 1 81 ? 22.916 -9.258 -23.477 1.00 81.12 81 ASN A CA 1
ATOM 595 C C . ASN A 1 81 ? 21.980 -10.067 -22.556 1.00 81.12 81 ASN A C 1
ATOM 597 O O . ASN A 1 81 ? 20.795 -10.203 -22.848 1.00 81.12 81 ASN A O 1
ATOM 601 N N . GLU A 1 82 ? 22.517 -10.611 -21.463 1.00 82.38 82 GLU A N 1
ATOM 602 C CA . GLU A 1 82 ? 21.751 -11.378 -20.467 1.00 82.38 82 GLU A CA 1
ATOM 603 C C . GLU A 1 82 ? 21.139 -10.489 -19.371 1.00 82.38 82 GLU A C 1
ATOM 605 O O . GLU A 1 82 ? 20.293 -10.954 -18.613 1.00 82.38 82 GLU A O 1
ATOM 610 N N . ALA A 1 83 ? 21.571 -9.228 -19.256 1.00 86.19 83 ALA A N 1
ATOM 611 C CA . ALA A 1 83 ? 21.111 -8.320 -18.210 1.00 86.19 83 ALA A CA 1
ATOM 612 C C . ALA A 1 83 ? 19.840 -7.549 -18.607 1.00 86.19 83 ALA A C 1
ATOM 614 O O . ALA A 1 83 ? 19.764 -6.947 -19.683 1.00 86.19 83 ALA A O 1
ATOM 615 N N . GLU A 1 84 ? 18.887 -7.512 -17.678 1.00 94.38 84 GLU A N 1
ATOM 616 C CA . GLU A 1 84 ? 17.626 -6.775 -17.756 1.00 94.38 84 GLU A CA 1
ATOM 617 C C . GLU A 1 84 ? 17.394 -6.058 -16.421 1.00 94.38 84 GLU A C 1
ATOM 619 O O . GLU A 1 84 ? 17.804 -6.557 -15.371 1.00 94.38 84 GLU A O 1
ATOM 624 N N . ASN A 1 85 ? 16.734 -4.902 -16.470 1.00 96.06 85 ASN A N 1
ATOM 625 C CA . ASN A 1 85 ? 16.161 -4.254 -15.293 1.00 96.06 85 ASN A CA 1
ATOM 626 C C . ASN A 1 85 ? 14.641 -4.252 -15.424 1.00 96.06 85 ASN A C 1
ATOM 628 O O . ASN A 1 85 ? 14.112 -4.069 -16.524 1.00 96.06 85 ASN A O 1
ATOM 632 N N . ASP A 1 86 ? 13.955 -4.370 -14.295 1.00 95.69 86 ASP A N 1
ATOM 633 C CA . ASP A 1 86 ? 12.508 -4.285 -14.221 1.00 95.69 86 ASP A CA 1
ATOM 634 C C . ASP A 1 86 ? 12.037 -3.305 -13.140 1.00 95.69 86 ASP A C 1
ATOM 636 O O . ASP A 1 86 ? 12.718 -3.048 -12.144 1.00 95.69 86 ASP A O 1
ATOM 640 N N . TRP A 1 87 ? 10.865 -2.715 -13.371 1.00 95.88 87 TRP A N 1
ATOM 641 C CA . TRP A 1 87 ? 10.215 -1.790 -12.447 1.00 95.88 87 TRP A CA 1
ATOM 642 C C . TRP A 1 87 ? 8.740 -2.140 -12.295 1.00 95.88 87 TRP A C 1
ATOM 644 O O . TRP A 1 87 ? 8.031 -2.304 -13.291 1.00 95.88 87 TRP A O 1
ATOM 654 N N . ALA A 1 88 ? 8.266 -2.179 -11.049 1.00 95.25 88 ALA A N 1
ATOM 655 C CA . ALA A 1 88 ? 6.861 -2.397 -10.739 1.00 95.25 88 ALA A CA 1
ATOM 656 C C . ALA A 1 88 ? 5.997 -1.199 -11.175 1.00 95.25 88 ALA A C 1
ATOM 658 O O . ALA A 1 88 ? 6.262 -0.040 -10.843 1.00 95.25 88 ALA A O 1
ATOM 659 N N . VAL A 1 89 ? 4.920 -1.495 -11.896 1.00 95.38 89 VAL A N 1
ATOM 660 C CA . VAL A 1 89 ? 3.924 -0.549 -12.399 1.00 95.38 89 VAL A CA 1
ATOM 661 C C . VAL A 1 89 ? 2.554 -0.987 -11.891 1.00 95.38 89 VAL A C 1
ATOM 663 O O . VAL A 1 89 ? 1.936 -1.922 -12.399 1.00 95.38 89 VAL A O 1
ATOM 666 N N . TRP A 1 90 ? 2.063 -0.295 -10.867 1.00 95.00 90 TRP A N 1
ATOM 667 C CA . TRP A 1 90 ? 0.782 -0.600 -10.230 1.00 95.00 90 TRP A CA 1
ATOM 668 C C . TRP A 1 90 ? -0.376 0.072 -10.975 1.00 95.00 90 TRP A C 1
ATOM 670 O O . TRP A 1 90 ? -0.426 1.308 -11.088 1.00 95.00 90 TRP A O 1
ATOM 680 N N . LEU A 1 91 ? -1.306 -0.737 -11.491 1.00 95.44 91 LEU A N 1
ATOM 681 C CA . LEU A 1 91 ? -2.447 -0.267 -12.276 1.00 95.44 91 LEU A CA 1
ATOM 682 C C . LEU A 1 91 ? -3.747 -0.348 -11.477 1.00 95.44 91 LEU A C 1
ATOM 684 O O . LEU A 1 91 ? -4.073 -1.381 -10.896 1.00 95.44 91 LEU A O 1
ATOM 688 N N . PHE A 1 92 ? -4.523 0.730 -11.506 1.00 95.25 92 PHE A N 1
ATOM 689 C CA . PHE A 1 92 ? -5.798 0.871 -10.807 1.00 95.25 92 PHE A CA 1
ATOM 690 C C . PHE A 1 92 ? -6.917 1.222 -11.786 1.00 95.25 92 PHE A C 1
ATOM 692 O O . PHE A 1 92 ? -6.677 1.780 -12.861 1.00 95.25 92 PHE A O 1
ATOM 699 N N . ALA A 1 93 ? -8.150 0.876 -11.422 1.00 94.38 93 ALA A N 1
ATOM 700 C CA . ALA A 1 93 ? -9.310 1.213 -12.236 1.00 94.38 93 ALA A CA 1
ATOM 701 C C . ALA A 1 93 ? -9.560 2.729 -12.213 1.00 94.38 93 ALA A C 1
ATOM 703 O O . ALA A 1 93 ? -9.308 3.401 -11.211 1.00 94.38 93 ALA A O 1
ATOM 704 N N . ASP A 1 94 ? -10.089 3.266 -13.310 1.00 93.69 94 ASP A N 1
ATOM 705 C CA . ASP A 1 94 ? -10.475 4.677 -13.394 1.00 93.69 94 ASP A CA 1
ATOM 706 C C . ASP A 1 94 ? -11.581 5.034 -12.402 1.00 93.69 94 ASP A C 1
ATOM 708 O O . ASP A 1 94 ? -11.518 6.066 -11.727 1.00 93.69 94 ASP A O 1
ATOM 712 N N . GLU A 1 95 ? -12.557 4.138 -12.272 1.00 92.31 95 GLU A N 1
ATOM 713 C CA . GLU A 1 95 ? -13.728 4.267 -11.416 1.00 92.31 95 GLU A CA 1
ATOM 714 C C . GLU A 1 95 ? -13.922 2.991 -10.593 1.00 92.31 95 GLU A C 1
ATOM 716 O O . GLU A 1 95 ? -13.692 1.876 -11.064 1.00 92.31 95 GLU A O 1
ATOM 721 N N . LEU A 1 96 ? -14.350 3.166 -9.344 1.00 94.12 96 LEU A N 1
ATOM 722 C CA . LEU A 1 96 ? -14.590 2.095 -8.383 1.00 94.12 96 LEU A CA 1
ATOM 723 C C . LEU A 1 96 ? -15.897 2.395 -7.653 1.00 94.12 96 LEU A C 1
ATOM 725 O O . LEU A 1 96 ? -16.128 3.529 -7.239 1.00 94.12 96 LEU A O 1
ATOM 729 N N . ALA A 1 97 ? -16.729 1.374 -7.473 1.00 93.94 97 ALA A N 1
ATOM 730 C CA . ALA A 1 97 ? -17.990 1.472 -6.746 1.00 93.94 97 ALA A CA 1
ATOM 731 C C . ALA A 1 97 ? -17.942 0.531 -5.530 1.00 93.94 97 ALA A C 1
ATOM 733 O O . ALA A 1 97 ? -18.240 -0.655 -5.688 1.00 93.94 97 ALA A O 1
ATOM 734 N N . PRO A 1 98 ? -17.503 1.000 -4.346 1.00 92.75 98 PRO A N 1
ATOM 735 C CA . PRO A 1 98 ? -17.384 0.146 -3.167 1.00 92.75 98 PRO A CA 1
ATOM 736 C C . PRO A 1 98 ? -18.743 -0.424 -2.754 1.00 92.75 98 PRO A C 1
ATOM 738 O O . PRO A 1 98 ? -19.759 0.270 -2.814 1.00 92.75 98 PRO A O 1
ATOM 741 N N . ALA A 1 99 ? -18.755 -1.679 -2.302 1.00 92.31 99 ALA A N 1
ATOM 742 C CA . ALA A 1 99 ? -19.922 -2.227 -1.626 1.00 92.31 99 ALA A CA 1
ATOM 743 C C . ALA A 1 99 ? -20.155 -1.475 -0.308 1.00 92.31 99 ALA A C 1
ATOM 745 O O . ALA A 1 99 ? -19.206 -1.111 0.381 1.00 92.31 99 ALA A O 1
ATOM 746 N N . VAL A 1 100 ? -21.416 -1.260 0.056 1.00 87.88 100 VAL A N 1
ATOM 747 C CA . VAL A 1 100 ? -21.787 -0.624 1.323 1.00 87.88 100 VAL A CA 1
ATOM 748 C C . VAL A 1 100 ? -22.642 -1.613 2.095 1.00 87.88 100 VAL A C 1
ATOM 750 O O . VAL A 1 100 ? -23.680 -2.045 1.599 1.00 87.88 100 VAL A O 1
ATOM 753 N N . ALA A 1 101 ? -22.188 -2.006 3.285 1.00 87.75 101 ALA A N 1
ATOM 754 C CA . ALA A 1 101 ? -22.981 -2.855 4.163 1.00 87.75 101 ALA A CA 1
ATOM 755 C C . ALA A 1 101 ? -24.057 -2.009 4.860 1.00 87.75 101 ALA A C 1
ATOM 757 O O . ALA A 1 101 ? -23.742 -0.945 5.389 1.00 87.75 101 ALA A O 1
ATOM 758 N N . ASP A 1 102 ? -25.296 -2.502 4.914 1.00 83.56 102 ASP A N 1
ATOM 759 C CA . ASP A 1 102 ? -26.442 -1.755 5.463 1.00 83.56 102 ASP A CA 1
ATOM 760 C C . ASP A 1 102 ? -26.275 -1.338 6.942 1.00 83.56 102 ASP A C 1
ATOM 762 O O . ASP A 1 102 ? -26.892 -0.370 7.379 1.00 83.56 102 ASP A O 1
ATOM 766 N N . ASP A 1 103 ? -25.443 -2.051 7.709 1.00 90.69 103 ASP A N 1
ATOM 767 C CA . ASP A 1 103 ? -25.230 -1.851 9.155 1.00 90.69 103 ASP A CA 1
ATOM 768 C C . ASP A 1 103 ? -23.785 -1.433 9.508 1.00 90.69 103 ASP A C 1
ATOM 770 O O . ASP A 1 103 ? -23.323 -1.600 10.640 1.00 90.69 103 ASP A O 1
ATOM 774 N N . LEU A 1 104 ? -23.031 -0.921 8.527 1.00 97.19 104 LEU A N 1
ATOM 775 C CA . LEU A 1 104 ? -21.679 -0.418 8.765 1.00 97.19 104 LEU A CA 1
ATOM 776 C C . LEU A 1 104 ? -21.715 1.020 9.297 1.00 97.19 104 LEU A C 1
ATOM 778 O O . LEU A 1 104 ? -22.137 1.943 8.603 1.00 97.19 104 LEU A O 1
ATOM 782 N N . LEU A 1 105 ? -21.189 1.216 10.503 1.00 98.00 105 LEU A N 1
ATOM 783 C CA . LEU A 1 105 ? -20.861 2.535 11.036 1.00 98.00 105 LEU A CA 1
ATOM 784 C C . LEU A 1 105 ? -19.417 2.899 10.677 1.00 98.00 105 LEU A C 1
ATOM 786 O O . LEU A 1 105 ? -18.497 2.168 11.029 1.00 98.00 105 LEU A O 1
ATOM 790 N N . ILE A 1 106 ? -19.200 4.044 10.038 1.00 97.81 106 ILE A N 1
ATOM 791 C CA . ILE A 1 106 ? -17.861 4.623 9.863 1.00 97.81 106 ILE A CA 1
ATOM 792 C C . ILE A 1 106 ? -17.732 5.763 10.871 1.00 97.81 106 ILE A C 1
ATOM 794 O O . ILE A 1 106 ? -18.606 6.629 10.927 1.00 97.81 106 ILE A O 1
ATOM 798 N N . THR A 1 107 ? -16.695 5.728 11.704 1.00 97.75 107 THR A N 1
ATOM 799 C CA . THR A 1 107 ? -16.498 6.690 12.794 1.00 97.75 107 THR A CA 1
ATOM 800 C C . THR A 1 107 ? -15.033 7.084 12.952 1.00 97.75 107 THR A C 1
ATOM 802 O O . THR A 1 107 ? -14.138 6.309 12.618 1.00 97.75 107 THR A O 1
ATOM 805 N N . HIS A 1 108 ? -14.804 8.266 13.522 1.00 97.00 108 HIS A N 1
ATOM 806 C CA . HIS A 1 108 ? -13.488 8.804 13.894 1.00 97.00 108 HIS A CA 1
ATOM 807 C C . HIS A 1 108 ? -13.274 8.853 15.405 1.00 97.00 108 HIS A C 1
ATOM 809 O O . HIS A 1 108 ? -12.257 9.354 15.867 1.00 97.00 108 HIS A O 1
ATOM 815 N N . SER A 1 109 ? -14.220 8.329 16.183 1.00 95.38 109 SER A N 1
ATOM 816 C CA . SER A 1 109 ? -14.090 8.148 17.626 1.00 95.38 109 SER A CA 1
ATOM 817 C C . SER A 1 109 ? -14.945 6.971 18.101 1.00 95.38 109 SER A C 1
ATOM 819 O O . SER A 1 109 ? -15.955 6.613 17.486 1.00 95.38 109 SER A O 1
ATOM 821 N N . LEU A 1 110 ? -14.555 6.357 19.218 1.00 94.75 110 LEU A N 1
ATOM 822 C CA . LEU A 1 110 ? -15.374 5.356 19.910 1.00 94.75 110 LEU A CA 1
ATOM 823 C C . LEU A 1 110 ? -16.245 6.017 20.979 1.00 94.75 110 LEU A C 1
ATOM 825 O O . LEU A 1 110 ? -16.147 5.713 22.164 1.00 94.75 110 LEU A O 1
ATOM 829 N N . ASP A 1 111 ? -17.081 6.956 20.546 1.00 95.50 111 ASP A N 1
ATOM 830 C CA . ASP A 1 111 ? -18.027 7.640 21.422 1.00 95.50 111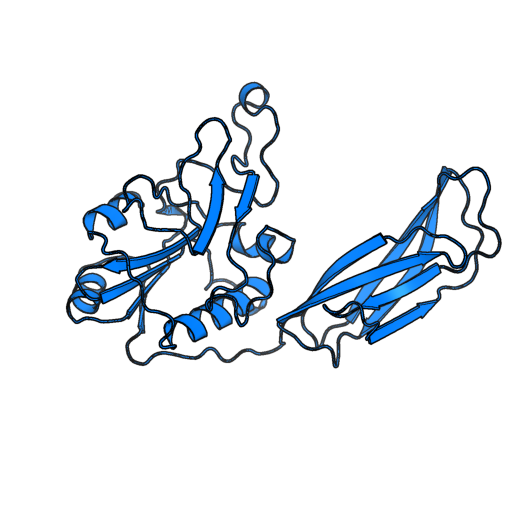 ASP A CA 1
ATOM 831 C C . ASP A 1 111 ? -19.197 6.737 21.866 1.00 95.50 111 ASP A C 1
ATOM 833 O O . ASP A 1 111 ? -19.329 5.574 21.471 1.00 95.50 111 ASP A O 1
ATOM 837 N N . GLU A 1 112 ? -20.092 7.279 22.699 1.00 96.56 112 GLU A N 1
ATOM 838 C CA . GLU A 1 112 ? -21.261 6.546 23.200 1.00 96.56 112 GLU A CA 1
ATOM 839 C C . GLU A 1 112 ? -22.140 5.974 22.072 1.00 96.56 112 GLU A C 1
ATOM 841 O O . GLU A 1 112 ? -22.717 4.894 22.231 1.00 96.56 112 GLU A O 1
ATOM 846 N N . ALA A 1 113 ? -22.237 6.659 20.926 1.00 97.25 113 ALA A N 1
ATOM 847 C CA . ALA A 1 113 ? -23.034 6.203 19.793 1.00 97.25 113 ALA A CA 1
ATOM 848 C C . ALA A 1 113 ? -22.368 5.015 19.084 1.00 97.25 113 ALA A C 1
ATOM 850 O O . ALA A 1 113 ? -23.044 4.020 18.801 1.00 97.25 113 ALA A O 1
ATOM 851 N N . ALA A 1 114 ? -21.052 5.074 18.861 1.00 97.94 114 ALA A N 1
ATOM 852 C CA . ALA A 1 114 ? -20.281 3.968 18.303 1.00 97.94 114 ALA A CA 1
ATOM 853 C C . ALA A 1 114 ? -20.301 2.738 19.223 1.00 97.94 114 ALA A C 1
ATOM 855 O O . ALA A 1 114 ? -20.549 1.617 18.770 1.00 97.94 114 ALA A O 1
ATOM 856 N N . LEU A 1 115 ? -20.136 2.938 20.532 1.00 98.12 115 LEU A N 1
ATOM 857 C CA . LEU A 1 115 ? -20.202 1.855 21.511 1.00 98.12 115 LEU A CA 1
ATOM 858 C C . LEU A 1 115 ? -21.601 1.233 21.591 1.00 98.12 115 LEU A C 1
ATOM 860 O O . LEU A 1 115 ? -21.711 0.010 21.686 1.00 98.12 115 LEU A O 1
ATOM 864 N N . ALA A 1 116 ? -22.668 2.035 21.510 1.00 98.06 116 ALA A N 1
ATOM 865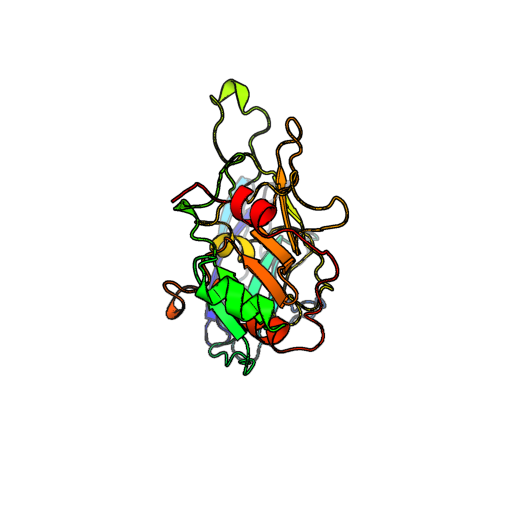 C CA . ALA A 1 116 ? -24.043 1.537 21.459 1.00 98.06 116 ALA A CA 1
ATOM 866 C C . ALA A 1 116 ? -24.362 0.796 20.147 1.00 98.06 116 ALA A C 1
ATOM 868 O O . ALA A 1 116 ? -25.168 -0.139 20.144 1.00 98.06 116 ALA A O 1
ATOM 869 N N . HIS A 1 117 ? -23.742 1.188 19.030 1.00 98.25 117 HIS A N 1
ATOM 870 C CA . HIS A 1 117 ? -23.822 0.452 17.766 1.00 98.25 117 HIS A CA 1
ATOM 871 C C . HIS A 1 117 ? -23.214 -0.944 17.901 1.00 98.25 117 HIS A C 1
ATOM 873 O O . HIS A 1 117 ? -23.894 -1.941 17.653 1.00 98.25 117 HIS A O 1
ATOM 879 N N . LEU A 1 118 ? -21.984 -1.014 18.414 1.00 98.25 118 LEU A N 1
ATOM 880 C CA . LEU A 1 118 ? -21.287 -2.271 18.679 1.00 98.25 118 LEU A CA 1
ATOM 881 C C . LEU A 1 118 ? -22.036 -3.150 19.697 1.00 98.25 118 LEU A C 1
ATOM 883 O O . LEU A 1 118 ? -22.198 -4.341 19.455 1.00 98.25 118 LEU A O 1
ATOM 887 N N . ALA A 1 119 ? -22.601 -2.563 20.762 1.00 98.00 119 ALA A N 1
ATOM 888 C CA . ALA A 1 119 ? -23.403 -3.262 21.780 1.00 98.00 119 ALA A CA 1
ATOM 889 C C . ALA A 1 119 ? -24.587 -4.058 21.211 1.00 98.00 119 ALA A C 1
ATOM 891 O O . ALA A 1 119 ? -25.064 -5.012 21.828 1.00 98.00 119 ALA A O 1
ATOM 892 N N . ARG A 1 120 ? -25.098 -3.644 20.047 1.00 97.19 120 ARG A N 1
ATOM 893 C CA . ARG A 1 120 ? -26.215 -4.299 19.353 1.00 97.19 120 ARG A CA 1
ATOM 894 C C . ARG A 1 120 ? -25.753 -5.353 18.341 1.00 97.19 120 ARG A C 1
ATOM 896 O O . ARG A 1 120 ? -26.596 -5.905 17.640 1.00 97.19 120 ARG A O 1
ATOM 903 N N . GLY A 1 121 ? -24.453 -5.647 18.286 1.00 96.88 121 GLY A N 1
ATOM 904 C CA . GLY A 1 121 ? -23.848 -6.586 17.342 1.00 96.88 121 GLY A CA 1
ATOM 905 C C . GLY A 1 121 ? -23.475 -5.970 15.993 1.00 96.88 121 GLY A C 1
ATOM 906 O O . GLY A 1 121 ? -23.191 -6.718 15.060 1.00 96.88 121 GLY A O 1
ATOM 907 N N . GLY A 1 122 ? -23.490 -4.638 15.876 1.00 97.06 122 GLY A N 1
ATOM 908 C CA . GLY A 1 122 ? -23.232 -3.950 14.613 1.00 97.06 122 GLY A CA 1
ATOM 909 C C . GLY A 1 122 ? -21.778 -4.034 14.141 1.00 97.06 122 GLY A C 1
ATOM 910 O O . GLY A 1 122 ? -20.868 -4.390 14.900 1.00 97.06 122 GLY A O 1
ATOM 911 N N . LYS A 1 123 ? -21.559 -3.681 12.870 1.00 98.25 123 LYS A N 1
ATOM 912 C CA . LYS A 1 123 ? -20.225 -3.557 12.258 1.00 98.25 123 LYS A CA 1
ATOM 913 C C . LYS A 1 123 ? -19.759 -2.102 12.299 1.00 98.25 123 LYS A C 1
ATOM 915 O O . LYS A 1 123 ? -20.534 -1.205 11.970 1.00 98.25 123 LYS A O 1
ATOM 920 N N . ALA A 1 124 ? -18.499 -1.859 12.646 1.00 98.31 124 ALA A N 1
ATOM 921 C CA . ALA A 1 124 ? -17.916 -0.524 12.599 1.00 98.31 124 ALA A CA 1
ATOM 922 C C . ALA A 1 124 ? -16.511 -0.507 11.981 1.00 98.31 124 ALA A C 1
ATOM 924 O O . ALA A 1 124 ? -15.692 -1.391 12.234 1.00 98.31 124 ALA A O 1
ATOM 925 N N . LEU A 1 125 ? -16.236 0.541 11.210 1.00 98.50 125 LEU A N 1
ATOM 926 C CA . LEU A 1 125 ? -14.905 0.974 10.812 1.00 98.50 125 LEU A CA 1
ATOM 927 C C . LEU A 1 125 ? -14.545 2.206 11.642 1.00 98.50 125 LEU A C 1
ATOM 929 O O . LEU A 1 125 ? -15.170 3.256 11.505 1.00 98.50 125 LEU A O 1
ATOM 933 N N . TYR A 1 126 ? -13.530 2.071 12.485 1.00 98.50 126 TYR A N 1
ATOM 934 C CA . TYR A 1 126 ? -12.946 3.177 13.221 1.00 98.50 126 TYR A CA 1
ATOM 935 C C . TYR A 1 126 ? -11.698 3.676 12.489 1.00 98.50 126 TYR A C 1
ATOM 937 O O . TYR A 1 126 ? -10.652 3.023 12.496 1.00 98.50 126 TYR A O 1
ATOM 945 N N . LEU A 1 127 ? -11.835 4.831 11.841 1.00 98.12 127 LEU A N 1
ATOM 946 C CA . LEU A 1 127 ? -10.745 5.579 11.228 1.00 98.12 127 LEU A CA 1
ATOM 947 C C . LEU A 1 127 ? -10.115 6.474 12.291 1.00 98.12 127 LEU A C 1
ATOM 949 O O . LEU A 1 127 ? -10.583 7.580 12.550 1.00 98.12 127 LEU A O 1
ATOM 953 N N . VAL A 1 128 ? -9.073 5.963 12.937 1.00 97.56 128 VAL A N 1
ATOM 954 C CA . VAL A 1 128 ? -8.355 6.670 13.994 1.00 97.56 128 VAL A CA 1
ATOM 955 C C . VAL A 1 128 ? -7.625 7.859 13.373 1.00 97.56 128 VAL A C 1
ATOM 957 O O . VAL A 1 128 ? -6.756 7.643 12.520 1.00 97.56 128 VAL A O 1
ATOM 960 N N . PRO A 1 129 ? -7.914 9.104 13.789 1.00 95.50 129 PRO A N 1
ATOM 961 C CA . PRO A 1 129 ? -7.137 10.246 13.336 1.00 95.50 129 PRO A CA 1
ATOM 962 C C . PRO A 1 129 ? -5.657 10.034 13.695 1.00 95.50 129 PRO A C 1
ATOM 964 O O . PRO A 1 129 ? -5.354 9.793 14.864 1.00 95.50 129 PRO A O 1
ATOM 967 N N . PRO A 1 130 ? -4.705 10.146 12.747 1.00 92.88 130 PRO A N 1
ATOM 968 C CA . PRO A 1 130 ? -3.287 9.900 13.030 1.00 92.88 130 PRO A CA 1
ATOM 969 C C . PRO A 1 130 ? -2.754 10.740 14.199 1.00 92.88 130 PRO A C 1
ATOM 971 O O . PRO A 1 130 ? -2.004 10.250 15.036 1.00 92.88 130 PRO A O 1
ATOM 974 N N . ALA A 1 131 ? -3.224 11.987 14.320 1.00 93.38 131 ALA A N 1
ATOM 975 C CA . ALA A 1 131 ? -2.869 12.895 15.411 1.00 93.38 131 ALA A CA 1
ATOM 976 C C . ALA A 1 131 ? -3.320 12.420 16.807 1.00 93.38 131 ALA A C 1
ATOM 978 O O . ALA A 1 131 ? -2.797 12.907 17.807 1.00 93.38 131 ALA A O 1
ATOM 979 N N . GLU A 1 132 ? -4.279 11.497 16.874 1.00 95.25 132 GLU A N 1
ATOM 980 C CA . GLU A 1 132 ? -4.806 10.921 18.111 1.00 95.25 132 GLU A CA 1
ATOM 981 C C . GLU A 1 132 ? -4.183 9.557 18.428 1.00 95.25 132 GLU A C 1
ATOM 983 O O . GLU A 1 132 ? -4.429 9.008 19.497 1.00 95.25 132 GLU A O 1
ATOM 988 N N . VAL A 1 133 ? -3.352 8.985 17.552 1.00 96.25 133 VAL A N 1
ATOM 989 C CA . VAL A 1 133 ? -2.659 7.726 17.850 1.00 96.25 133 VAL A CA 1
ATOM 990 C C . VAL A 1 133 ? -1.594 7.969 18.920 1.00 96.25 133 VAL A C 1
ATOM 992 O O . VAL A 1 133 ? -0.796 8.904 18.850 1.00 96.25 133 VAL A O 1
ATOM 995 N N . LYS A 1 134 ? -1.524 7.092 19.925 1.00 94.00 134 LYS A N 1
ATOM 996 C CA . LYS A 1 134 ? -0.443 7.112 20.913 1.00 94.00 134 LYS A CA 1
ATOM 997 C C . LYS A 1 134 ? 0.840 6.545 20.300 1.00 94.00 134 LYS A C 1
ATOM 999 O O . LYS A 1 134 ? 1.139 5.356 20.417 1.00 94.00 134 LYS A O 1
ATOM 1004 N N . VAL A 1 135 ? 1.612 7.418 19.660 1.00 91.19 135 VAL A N 1
ATOM 1005 C CA . VAL A 1 135 ? 2.825 7.046 18.921 1.00 91.19 135 VAL A CA 1
ATOM 1006 C C . VAL A 1 135 ? 3.962 6.632 19.862 1.00 91.19 135 VAL A C 1
ATOM 1008 O O . VAL A 1 135 ? 4.384 7.401 20.727 1.00 91.19 135 VAL A O 1
ATOM 1011 N N . ALA A 1 136 ? 4.508 5.431 19.650 1.00 90.88 136 ALA A N 1
ATOM 1012 C CA . ALA A 1 136 ? 5.764 4.976 20.269 1.00 90.88 136 ALA A CA 1
ATOM 1013 C C . ALA A 1 136 ? 6.876 4.655 19.253 1.00 90.88 136 ALA A C 1
ATOM 1015 O O . ALA A 1 136 ? 8.029 4.469 19.645 1.00 90.88 136 ALA A O 1
ATOM 1016 N N . SER A 1 137 ? 6.540 4.585 17.963 1.00 92.50 137 SER A N 1
ATOM 1017 C CA . SER A 1 137 ? 7.469 4.334 16.860 1.00 92.50 137 SER A CA 1
ATOM 1018 C C . SER A 1 137 ? 7.003 5.127 15.646 1.00 92.50 137 SER A C 1
ATOM 1020 O O . SER A 1 137 ? 5.848 4.999 15.243 1.00 92.50 137 SER A O 1
ATOM 1022 N N . GLN A 1 138 ? 7.874 5.982 15.105 1.00 93.31 138 GLN A N 1
ATOM 1023 C CA . GLN A 1 138 ? 7.532 6.820 13.955 1.00 93.31 138 GLN A CA 1
ATOM 1024 C C . GLN A 1 138 ? 7.784 6.044 12.670 1.00 93.31 138 GLN A C 1
ATOM 1026 O O . GLN A 1 138 ? 8.909 5.618 12.396 1.00 93.31 138 GLN A O 1
ATOM 1031 N N . ILE A 1 139 ? 6.735 5.851 11.883 1.00 94.69 139 ILE A N 1
ATOM 1032 C CA . ILE A 1 139 ? 6.793 5.037 10.672 1.00 94.69 139 ILE A CA 1
ATOM 1033 C C . ILE A 1 139 ? 7.229 5.846 9.453 1.00 94.69 139 ILE A C 1
ATOM 1035 O O . ILE A 1 139 ? 7.221 7.075 9.440 1.00 94.69 139 ILE A O 1
ATOM 1039 N N . GLY A 1 140 ? 7.613 5.135 8.401 1.00 93.31 140 GLY A N 1
ATOM 1040 C CA . GLY A 1 140 ? 7.888 5.715 7.096 1.00 93.31 140 GLY A CA 1
ATOM 1041 C C . GLY A 1 140 ? 8.021 4.633 6.039 1.00 93.31 140 GLY A C 1
ATOM 1042 O O . GLY A 1 140 ? 8.101 3.447 6.357 1.00 93.31 140 GLY A O 1
ATOM 1043 N N . PHE A 1 141 ? 8.021 5.053 4.774 1.00 93.44 141 PHE A N 1
ATOM 1044 C CA . PHE A 1 141 ? 8.123 4.128 3.646 1.00 93.44 141 PHE A CA 1
ATOM 1045 C C . PHE A 1 141 ? 9.508 3.475 3.545 1.00 93.44 141 PHE A C 1
ATOM 1047 O O . PHE A 1 141 ? 9.615 2.282 3.285 1.00 93.44 141 PHE A O 1
ATOM 1054 N N . SER A 1 142 ? 10.576 4.245 3.767 1.00 92.19 142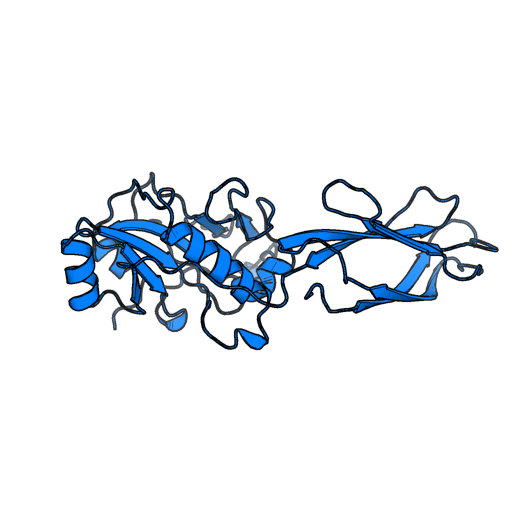 SER A N 1
ATOM 1055 C CA . SER A 1 142 ? 11.933 3.698 3.816 1.00 92.19 142 SER A CA 1
ATOM 1056 C C . SER A 1 142 ? 12.155 2.899 5.098 1.00 92.19 142 SER A C 1
ATOM 1058 O O . SER A 1 142 ? 11.636 3.260 6.152 1.00 92.19 142 SER A O 1
ATOM 1060 N N . SER A 1 143 ? 13.023 1.894 5.051 1.00 92.12 143 SER A N 1
ATOM 1061 C CA . SER A 1 143 ? 13.511 1.236 6.264 1.00 92.12 143 SER A CA 1
ATOM 1062 C C . SER A 1 143 ? 14.290 2.207 7.157 1.00 92.12 143 SER A C 1
ATOM 1064 O O . SER A 1 143 ? 15.004 3.080 6.649 1.00 92.12 143 SER A O 1
ATOM 1066 N N . LEU A 1 144 ? 14.233 2.010 8.477 1.00 92.06 144 LEU A N 1
ATOM 1067 C CA . LEU A 1 144 ? 15.078 2.743 9.414 1.00 92.06 144 LEU A CA 1
ATOM 1068 C C . LEU A 1 144 ? 16.563 2.614 9.062 1.00 92.06 144 LEU A C 1
ATOM 1070 O O . LEU A 1 144 ? 17.027 1.604 8.527 1.00 92.06 144 LEU A O 1
ATOM 1074 N N . PHE A 1 145 ? 17.332 3.640 9.410 1.00 90.38 145 PHE A N 1
ATOM 1075 C CA . PHE A 1 145 ? 18.777 3.604 9.238 1.00 90.38 145 PHE A CA 1
ATOM 1076 C C . PHE A 1 145 ? 19.429 2.648 10.248 1.00 90.38 145 PHE A C 1
ATOM 1078 O O . PHE A 1 145 ? 19.010 2.572 11.403 1.00 90.38 145 PHE A O 1
ATOM 1085 N N . TRP A 1 146 ? 20.508 1.968 9.841 1.00 84.06 146 TRP A N 1
ATOM 1086 C CA . TRP A 1 146 ? 21.177 0.933 10.650 1.00 84.06 146 TRP A CA 1
ATOM 1087 C C . TRP A 1 146 ? 21.667 1.419 12.029 1.00 84.06 146 TRP A C 1
ATOM 1089 O O . TRP A 1 146 ? 21.867 0.608 12.930 1.00 84.06 146 TRP A O 1
ATOM 1099 N N . ASN A 1 147 ? 21.868 2.731 12.214 1.00 83.62 147 ASN A N 1
ATOM 1100 C CA . ASN A 1 147 ? 22.264 3.322 13.493 1.00 83.62 147 ASN A CA 1
ATOM 1101 C C . ASN A 1 147 ? 21.529 4.638 13.769 1.00 83.62 147 ASN A C 1
ATOM 1103 O O . ASN A 1 147 ? 22.011 5.726 13.445 1.00 83.62 147 ASN A O 1
ATOM 1107 N N . THR A 1 148 ? 20.375 4.535 14.425 1.00 85.56 148 THR A N 1
ATOM 1108 C CA . THR A 1 148 ? 19.580 5.694 14.849 1.00 85.56 148 THR A CA 1
ATOM 1109 C C . THR A 1 148 ? 20.198 6.441 16.037 1.00 85.56 148 THR A C 1
ATOM 1111 O O . THR A 1 148 ? 19.958 7.634 16.207 1.00 85.56 148 THR A O 1
ATOM 1114 N N . SER A 1 149 ? 21.055 5.800 16.843 1.00 83.75 149 SER A N 1
ATOM 1115 C CA . SER A 1 149 ? 21.724 6.451 17.982 1.00 83.75 149 SER A CA 1
ATOM 1116 C C . SER A 1 149 ? 22.633 7.600 17.527 1.00 83.75 149 SER A C 1
ATOM 1118 O O . SER A 1 149 ? 22.623 8.683 18.116 1.00 83.75 149 SER A O 1
ATOM 1120 N N . TRP A 1 150 ? 23.371 7.406 16.431 1.00 86.69 150 TRP A N 1
ATOM 1121 C CA . TRP A 1 150 ? 24.283 8.417 15.884 1.00 86.69 150 TRP A CA 1
ATOM 1122 C C . TRP A 1 150 ? 23.560 9.530 15.120 1.00 86.69 150 TRP A C 1
ATOM 1124 O O . TRP A 1 150 ? 24.107 10.621 14.959 1.00 86.69 150 TRP A O 1
ATOM 1134 N N . THR A 1 151 ? 22.317 9.289 14.703 1.00 88.44 151 THR A N 1
ATOM 1135 C CA . THR A 1 151 ? 21.460 10.267 14.021 1.00 88.44 151 THR A CA 1
ATOM 1136 C C . THR A 1 151 ? 20.447 10.926 14.963 1.00 88.44 151 THR A C 1
ATOM 1138 O O . THR A 1 151 ? 19.544 11.621 14.507 1.00 88.44 151 THR A O 1
ATOM 1141 N N . ARG A 1 152 ? 20.612 10.759 16.287 1.00 88.94 152 ARG A N 1
ATOM 1142 C CA . ARG A 1 152 ? 19.728 11.314 17.332 1.00 88.94 152 ARG A CA 1
ATOM 1143 C C . ARG A 1 152 ? 18.271 10.850 17.198 1.00 88.94 152 ARG A C 1
ATOM 1145 O O . ARG A 1 152 ? 17.351 11.632 17.414 1.00 88.94 152 ARG A O 1
ATOM 1152 N N . GLY A 1 153 ? 18.074 9.580 16.855 1.00 87.94 153 GLY A N 1
ATOM 1153 C CA . GLY A 1 153 ? 16.753 8.981 16.685 1.00 87.94 153 GLY A CA 1
ATOM 1154 C C . GLY A 1 153 ? 16.077 9.371 15.372 1.00 87.94 153 GLY A C 1
ATOM 1155 O O . GLY A 1 153 ? 14.854 9.493 15.353 1.00 87.94 153 GLY A O 1
ATOM 1156 N N . GLN A 1 154 ? 16.846 9.595 14.296 1.00 90.94 154 GLN A N 1
ATOM 1157 C CA . GLN A 1 154 ? 16.282 9.957 12.993 1.00 90.94 154 GLN A CA 1
ATOM 1158 C C . GLN A 1 154 ? 15.238 8.936 12.539 1.00 90.94 154 GLN A C 1
ATOM 1160 O O . GLN A 1 154 ? 15.430 7.727 12.656 1.00 90.94 154 GLN A O 1
ATOM 1165 N N . VAL A 1 155 ? 14.154 9.477 12.003 1.00 92.12 155 VAL A N 1
ATOM 1166 C CA . VAL A 1 155 ? 12.989 8.752 11.510 1.00 92.12 155 VAL A CA 1
ATOM 1167 C C . VAL A 1 155 ? 13.231 8.298 10.067 1.00 92.12 155 VAL A C 1
ATOM 1169 O O . VAL A 1 155 ? 13.984 8.965 9.347 1.00 92.12 155 VAL A O 1
ATOM 1172 N N . PRO A 1 156 ? 12.589 7.216 9.608 1.00 94.31 156 PRO A N 1
ATOM 1173 C CA . PRO A 1 156 ? 11.646 6.366 10.341 1.00 94.31 156 PRO A CA 1
ATOM 1174 C C . PRO A 1 156 ? 12.328 5.361 11.279 1.00 94.31 156 PRO A C 1
ATOM 1176 O O . PRO A 1 156 ? 13.543 5.171 11.244 1.00 94.31 156 PRO A O 1
ATOM 1179 N N . HIS A 1 157 ? 11.528 4.723 12.133 1.00 94.69 157 HIS A N 1
ATOM 1180 C CA . HIS A 1 157 ? 11.943 3.723 13.125 1.00 94.69 157 HIS A CA 1
ATOM 1181 C C . HIS A 1 157 ? 11.531 2.293 12.748 1.00 94.69 157 HIS A C 1
ATOM 1183 O O . HIS A 1 157 ? 11.860 1.358 13.471 1.00 94.69 157 HIS A O 1
ATOM 1189 N N . THR A 1 158 ? 10.868 2.107 11.605 1.00 95.19 158 THR A N 1
ATOM 1190 C CA . THR A 1 158 ? 10.344 0.817 11.132 1.00 95.19 158 THR A CA 1
ATOM 1191 C C . THR A 1 158 ? 11.113 0.252 9.938 1.00 95.19 158 THR A C 1
ATOM 1193 O O . THR A 1 158 ? 11.744 0.994 9.192 1.00 95.19 158 THR A O 1
ATOM 1196 N N . LEU A 1 159 ? 11.056 -1.066 9.728 1.00 94.31 159 LEU A N 1
ATOM 1197 C CA . LEU A 1 159 ? 11.753 -1.784 8.644 1.00 94.31 159 LEU A CA 1
ATOM 1198 C C . LEU A 1 159 ? 10.936 -1.928 7.347 1.00 94.31 159 LEU A C 1
ATOM 1200 O O . LEU A 1 159 ? 11.450 -2.460 6.368 1.00 94.31 159 LEU A O 1
ATOM 1204 N N . GLY A 1 160 ? 9.684 -1.474 7.344 1.00 94.81 160 GLY A N 1
ATOM 1205 C CA . GLY A 1 160 ? 8.703 -1.703 6.283 1.00 94.81 160 GLY A CA 1
ATOM 1206 C C . GLY A 1 160 ? 7.405 -2.243 6.876 1.00 94.81 160 GLY A C 1
ATOM 1207 O O . GLY A 1 160 ? 7.203 -2.162 8.094 1.00 94.81 160 GLY A O 1
ATOM 1208 N N . ILE A 1 161 ? 6.544 -2.806 6.028 1.00 96.75 161 ILE A N 1
ATOM 1209 C CA . ILE A 1 161 ? 5.316 -3.481 6.463 1.00 96.75 161 ILE A CA 1
ATOM 1210 C C . ILE A 1 161 ? 5.348 -4.981 6.160 1.00 96.75 161 ILE A C 1
ATOM 1212 O O . ILE A 1 161 ? 6.053 -5.415 5.253 1.00 96.75 161 ILE A O 1
ATOM 1216 N N . VAL A 1 162 ? 4.554 -5.750 6.902 1.00 97.38 162 VAL A N 1
ATOM 1217 C CA . VAL A 1 162 ? 4.180 -7.130 6.597 1.00 97.38 162 VAL A CA 1
ATOM 1218 C C . VAL A 1 162 ? 2.660 -7.255 6.538 1.00 97.38 162 VAL A C 1
ATOM 1220 O O . VAL A 1 162 ? 1.949 -6.678 7.359 1.00 97.38 162 VAL A O 1
ATOM 1223 N N . CYS A 1 163 ? 2.147 -8.002 5.573 1.00 97.88 163 CYS A N 1
ATOM 1224 C CA . CYS A 1 163 ? 0.740 -8.389 5.510 1.00 97.88 163 CYS A CA 1
ATOM 1225 C C . CYS A 1 163 ? 0.621 -9.791 4.900 1.00 97.88 163 CYS A C 1
ATOM 1227 O O . CYS A 1 163 ? 1.614 -10.341 4.427 1.00 97.88 163 CYS A O 1
ATOM 1229 N N . ASP A 1 164 ? -0.570 -10.383 4.945 1.00 97.81 164 ASP A N 1
ATOM 1230 C CA . ASP A 1 164 ? -0.867 -11.627 4.229 1.00 97.81 164 ASP A CA 1
ATOM 1231 C C . ASP A 1 164 ? -1.630 -11.299 2.937 1.00 97.81 164 ASP A C 1
ATOM 1233 O O . ASP A 1 164 ? -2.817 -10.984 3.027 1.00 97.81 164 ASP A O 1
ATOM 1237 N N . PRO A 1 165 ? -1.010 -11.389 1.743 1.00 96.88 165 PRO A N 1
ATOM 1238 C CA . PRO A 1 165 ? -1.678 -11.097 0.472 1.00 96.88 165 PRO A CA 1
ATOM 1239 C C . PRO A 1 165 ? -2.886 -11.988 0.180 1.00 96.88 165 PRO A C 1
ATOM 1241 O O . PRO A 1 165 ? -3.743 -11.614 -0.618 1.00 96.88 165 PRO A O 1
ATOM 1244 N N . ALA A 1 166 ? -2.966 -13.170 0.803 1.00 97.44 166 ALA A N 1
ATOM 1245 C CA . ALA A 1 166 ? -4.100 -14.073 0.649 1.00 97.44 166 ALA A CA 1
ATOM 1246 C C . ALA A 1 166 ? -5.297 -13.680 1.533 1.00 97.44 166 ALA A C 1
ATOM 1248 O O . ALA A 1 166 ? -6.382 -14.249 1.378 1.00 97.44 166 ALA A O 1
ATOM 1249 N N . HIS A 1 167 ? -5.131 -12.719 2.450 1.00 98.25 167 HIS A N 1
ATOM 1250 C CA . HIS A 1 167 ? -6.214 -12.260 3.308 1.00 98.25 167 HIS A CA 1
ATOM 1251 C C . HIS A 1 167 ? -7.332 -11.598 2.472 1.00 98.25 167 HIS A C 1
ATOM 1253 O O . HIS A 1 167 ? -7.032 -10.757 1.620 1.00 98.25 167 HIS A O 1
ATOM 1259 N N . PRO A 1 168 ? -8.627 -11.884 2.731 1.00 98.06 168 PRO A N 1
ATOM 1260 C CA . PRO A 1 168 ? -9.747 -11.358 1.936 1.00 98.06 168 PRO A CA 1
ATOM 1261 C C . PRO A 1 168 ? -9.793 -9.829 1.806 1.00 98.06 168 PRO A C 1
ATOM 1263 O O . PRO A 1 168 ? -10.268 -9.310 0.798 1.00 98.06 168 PRO A O 1
ATOM 1266 N N . LEU A 1 169 ? -9.250 -9.109 2.792 1.00 98.06 169 LEU A N 1
ATOM 1267 C CA . LEU A 1 169 ? -9.040 -7.657 2.741 1.00 98.06 169 LEU A CA 1
ATOM 1268 C C . LEU A 1 169 ? -8.320 -7.190 1.467 1.00 98.06 169 LEU A C 1
ATOM 1270 O O . LEU A 1 169 ? -8.622 -6.104 0.981 1.00 98.06 169 LEU A O 1
ATOM 1274 N N . PHE A 1 170 ? -7.378 -7.973 0.937 1.00 97.75 170 PHE A N 1
ATOM 1275 C CA . PHE A 1 170 ? -6.547 -7.605 -0.213 1.00 97.75 170 PHE A CA 1
ATOM 1276 C C . PHE A 1 170 ? -7.058 -8.177 -1.540 1.00 97.75 170 PHE A C 1
ATOM 1278 O O . PHE A 1 170 ? -6.421 -7.992 -2.573 1.00 97.75 170 PHE A O 1
ATOM 1285 N N . ALA A 1 171 ? -8.242 -8.802 -1.562 1.00 96.19 171 ALA A N 1
ATOM 1286 C CA . ALA A 1 171 ? -8.813 -9.397 -2.776 1.00 96.19 171 ALA A CA 1
ATOM 1287 C C . ALA A 1 171 ? -8.948 -8.406 -3.950 1.00 96.19 171 ALA A C 1
ATOM 1289 O O . ALA A 1 171 ? -8.941 -8.813 -5.113 1.00 96.19 171 ALA A O 1
ATOM 1290 N N . HIS A 1 172 ? -9.057 -7.108 -3.652 1.00 96.12 172 HIS A N 1
ATOM 1291 C CA . HIS A 1 172 ? -9.090 -6.036 -4.641 1.00 96.12 172 HIS A CA 1
ATOM 1292 C C . HIS A 1 172 ? -7.970 -5.008 -4.456 1.00 96.12 172 HIS A C 1
ATOM 1294 O O . HIS A 1 172 ? -8.022 -3.948 -5.073 1.00 96.12 172 HIS A O 1
ATOM 1300 N N . PHE A 1 173 ? -6.966 -5.283 -3.628 1.00 96.50 173 PHE A N 1
ATOM 1301 C CA . PHE A 1 173 ? -5.799 -4.426 -3.464 1.00 96.50 173 PHE A CA 1
ATOM 1302 C C . PHE A 1 173 ? -4.548 -5.266 -3.716 1.00 96.50 173 PHE A C 1
ATOM 1304 O O . PHE A 1 173 ? -4.144 -6.026 -2.836 1.00 96.50 173 PHE A O 1
ATOM 1311 N N . PRO A 1 174 ? -3.948 -5.180 -4.914 1.00 90.38 174 PRO A N 1
ATOM 1312 C CA . PRO A 1 174 ? -2.815 -6.024 -5.243 1.00 90.38 174 PRO A CA 1
ATOM 1313 C C . PRO A 1 174 ? -1.635 -5.648 -4.338 1.00 90.38 174 PRO A C 1
ATOM 1315 O O . PRO A 1 174 ? -1.261 -4.480 -4.214 1.00 90.38 174 PRO A O 1
ATOM 1318 N N . THR A 1 175 ? -1.057 -6.644 -3.681 1.00 94.38 175 THR A N 1
ATOM 1319 C CA . THR A 1 175 ? 0.095 -6.466 -2.801 1.00 94.38 175 THR A CA 1
ATOM 1320 C C . THR A 1 175 ? 0.874 -7.765 -2.687 1.00 94.38 175 THR A C 1
ATOM 1322 O O . THR A 1 175 ? 0.322 -8.842 -2.901 1.00 94.38 175 THR A O 1
ATOM 1325 N N . ASP A 1 176 ? 2.146 -7.649 -2.322 1.00 94.06 176 ASP A N 1
ATOM 1326 C CA . ASP A 1 176 ? 2.931 -8.759 -1.790 1.00 94.06 176 ASP A CA 1
ATOM 1327 C C . ASP A 1 176 ? 2.967 -8.681 -0.251 1.00 94.06 176 ASP A C 1
ATOM 1329 O O . ASP A 1 176 ? 2.391 -7.767 0.352 1.00 94.06 176 ASP A O 1
ATOM 1333 N N . TYR A 1 177 ? 3.623 -9.639 0.403 1.00 95.75 177 TYR A N 1
ATOM 1334 C CA . TYR A 1 177 ? 3.705 -9.736 1.860 1.00 95.75 177 TYR A CA 1
ATOM 1335 C C . TYR A 1 177 ? 4.596 -8.656 2.491 1.00 95.75 177 TYR A C 1
ATOM 1337 O O . TYR A 1 177 ? 4.721 -8.615 3.714 1.00 95.75 177 TYR A O 1
ATOM 1345 N N . HIS A 1 178 ? 5.215 -7.791 1.684 1.00 95.06 178 HIS A N 1
ATOM 1346 C CA . HIS A 1 178 ? 6.068 -6.684 2.105 1.00 95.06 178 HIS A CA 1
ATOM 1347 C C . HIS A 1 178 ? 5.710 -5.375 1.387 1.00 95.06 178 HIS A C 1
ATOM 1349 O O . HIS A 1 178 ? 4.955 -5.353 0.416 1.00 95.06 178 HIS A O 1
ATOM 1355 N N . SER A 1 179 ? 6.277 -4.262 1.856 1.00 92.94 179 SER A N 1
ATOM 1356 C CA . SER A 1 179 ? 6.095 -2.951 1.224 1.00 92.94 179 SER A CA 1
ATOM 1357 C C . SER A 1 179 ? 6.732 -2.884 -0.168 1.00 92.94 179 SER A C 1
ATOM 1359 O O . SER A 1 179 ? 7.853 -3.354 -0.360 1.00 92.94 179 SER A O 1
ATOM 1361 N N . ASP A 1 180 ? 6.040 -2.218 -1.086 1.00 94.25 180 ASP A N 1
ATOM 1362 C CA . ASP A 1 180 ? 6.491 -1.724 -2.392 1.00 94.25 180 ASP A CA 1
ATOM 1363 C C . ASP A 1 180 ? 5.783 -0.370 -2.648 1.00 94.25 180 ASP A C 1
ATOM 1365 O O . ASP A 1 180 ? 5.002 0.086 -1.806 1.00 94.25 180 ASP A O 1
ATOM 1369 N N . TRP A 1 181 ? 6.082 0.330 -3.741 1.00 92.56 181 TRP A N 1
ATOM 1370 C CA . TRP A 1 181 ? 5.715 1.726 -3.993 1.00 92.56 181 TRP A CA 1
ATOM 1371 C C . TRP A 1 181 ? 4.232 2.067 -3.852 1.00 92.56 181 TRP A C 1
ATOM 1373 O O . TRP A 1 181 ? 3.920 3.194 -3.465 1.00 92.56 181 TRP A O 1
ATOM 1383 N N . GLN A 1 182 ? 3.315 1.127 -4.094 1.00 94.69 182 GLN A N 1
ATOM 1384 C CA . GLN A 1 182 ? 1.893 1.343 -3.831 1.00 94.69 182 GLN A CA 1
ATOM 1385 C C . GLN A 1 182 ? 1.630 1.667 -2.354 1.00 94.69 182 GLN A C 1
ATOM 1387 O O . GLN A 1 182 ? 0.762 2.470 -2.058 1.00 94.69 182 GLN A O 1
ATOM 1392 N N . TRP A 1 183 ? 2.418 1.154 -1.410 1.00 96.31 183 TRP A N 1
ATOM 1393 C CA . TRP A 1 183 ? 2.241 1.443 0.016 1.00 96.31 183 TRP A CA 1
ATOM 1394 C C . TRP A 1 183 ? 2.669 2.849 0.439 1.00 96.31 183 TRP A C 1
ATOM 1396 O O . TRP A 1 183 ? 2.293 3.289 1.527 1.00 96.31 183 TRP A O 1
ATOM 1406 N N . TRP A 1 184 ? 3.433 3.570 -0.391 1.00 94.81 184 TRP A N 1
ATOM 1407 C CA . TRP A 1 184 ? 3.959 4.894 -0.051 1.00 94.81 184 TRP A CA 1
ATOM 1408 C C . TRP A 1 184 ? 2.847 5.841 0.412 1.00 94.81 184 TRP A C 1
ATOM 1410 O O . TRP A 1 184 ? 2.958 6.431 1.483 1.00 94.81 184 TRP A O 1
ATOM 1420 N N . GLU A 1 185 ? 1.754 5.921 -0.344 1.00 94.19 185 GLU A N 1
ATOM 1421 C CA . GLU A 1 185 ? 0.640 6.843 -0.091 1.00 94.19 185 GLU A CA 1
ATOM 1422 C C . GLU A 1 185 ? -0.182 6.488 1.159 1.00 94.19 185 GLU A C 1
ATOM 1424 O O . GLU A 1 185 ? -0.773 7.370 1.777 1.00 94.19 185 GLU A O 1
ATOM 1429 N N . LEU A 1 186 ? -0.238 5.204 1.525 1.00 96.25 186 LEU A N 1
ATOM 1430 C CA . LEU A 1 186 ? -0.976 4.725 2.699 1.00 96.25 186 LEU A CA 1
ATOM 1431 C C . LEU A 1 186 ? -0.164 4.876 3.985 1.00 96.25 186 LEU A C 1
ATOM 1433 O O . LEU A 1 186 ? -0.719 5.162 5.041 1.00 96.25 186 LEU A O 1
ATOM 1437 N N . ILE A 1 187 ? 1.155 4.684 3.888 1.00 95.88 187 ILE A N 1
ATOM 1438 C CA . ILE A 1 187 ? 2.074 4.826 5.018 1.00 95.88 187 ILE A CA 1
ATOM 1439 C C . ILE A 1 187 ? 2.289 6.308 5.341 1.00 95.88 187 ILE A C 1
ATOM 1441 O O . ILE A 1 187 ? 2.290 6.686 6.514 1.00 95.88 187 ILE A O 1
ATOM 1445 N N . HIS A 1 188 ? 2.459 7.161 4.326 1.00 91.31 188 HIS A N 1
ATOM 1446 C CA . HIS A 1 188 ? 2.669 8.591 4.544 1.00 91.31 188 HIS A CA 1
ATOM 1447 C C . HIS A 1 188 ? 1.428 9.246 5.152 1.00 91.31 188 HIS A C 1
ATOM 1449 O O . HIS A 1 188 ? 0.358 9.254 4.555 1.00 91.31 188 HIS A O 1
ATOM 1455 N N . GLY A 1 189 ? 1.597 9.836 6.336 1.00 88.38 189 GLY A N 1
ATOM 1456 C CA . GLY A 1 189 ? 0.509 10.473 7.077 1.00 88.38 189 GLY A CA 1
ATOM 1457 C C . GLY A 1 189 ? -0.286 9.525 7.977 1.00 88.38 189 GLY A C 1
ATOM 1458 O O . GLY A 1 189 ? -1.205 9.990 8.640 1.00 88.38 189 GLY A O 1
ATOM 1459 N N . SER A 1 190 ? 0.070 8.238 8.037 1.00 95.12 190 SER A N 1
ATOM 1460 C CA . SER A 1 190 ? -0.460 7.303 9.037 1.00 95.12 190 SER A CA 1
ATOM 1461 C C . SER A 1 190 ? 0.430 7.254 10.283 1.00 95.12 190 SER A C 1
ATOM 1463 O O . SER A 1 190 ? 1.585 7.681 10.250 1.00 95.12 190 SER A O 1
ATOM 1465 N N . GLU A 1 191 ? -0.102 6.717 11.380 1.00 96.69 191 GLU A N 1
ATOM 1466 C CA . GLU A 1 191 ? 0.646 6.489 12.621 1.00 96.69 191 GLU A CA 1
ATOM 1467 C C . GLU A 1 191 ? 0.482 5.042 13.093 1.00 96.69 191 GLU A C 1
ATOM 1469 O O . GLU A 1 191 ? -0.604 4.461 13.012 1.00 96.69 191 GLU A O 1
ATOM 1474 N N . ALA A 1 192 ? 1.561 4.434 13.591 1.00 96.81 192 ALA A N 1
ATOM 1475 C CA . ALA A 1 192 ? 1.521 3.055 14.067 1.00 96.81 192 ALA A CA 1
ATOM 1476 C C . ALA A 1 192 ? 0.875 2.951 15.451 1.00 96.81 192 ALA A C 1
ATOM 1478 O O . ALA A 1 192 ? 1.378 3.498 16.435 1.00 96.81 192 ALA A O 1
ATOM 1479 N N . MET A 1 193 ? -0.192 2.158 15.542 1.00 98.06 193 MET A N 1
ATOM 1480 C CA . MET A 1 193 ? -0.823 1.814 16.812 1.00 98.06 193 MET A CA 1
ATOM 1481 C C . MET A 1 193 ? 0.009 0.746 17.527 1.00 98.06 193 MET A C 1
ATOM 1483 O O . MET A 1 193 ? 0.340 -0.285 16.937 1.00 98.06 193 MET A O 1
ATOM 1487 N N . VAL A 1 194 ? 0.332 0.968 18.804 1.00 97.25 194 VAL A N 1
ATOM 1488 C CA . VAL A 1 194 ? 1.020 -0.029 19.638 1.00 97.25 194 VAL A CA 1
ATOM 1489 C C . VAL A 1 194 ? 0.001 -1.026 20.170 1.00 97.25 194 VAL A C 1
ATOM 1491 O O . VAL A 1 194 ? -0.859 -0.690 20.981 1.00 97.25 194 VAL A O 1
ATOM 1494 N N . LEU A 1 195 ? 0.125 -2.274 19.737 1.00 97.38 195 LEU A N 1
ATOM 1495 C CA . LEU A 1 195 ? -0.825 -3.339 20.025 1.00 97.38 195 LEU A CA 1
ATOM 1496 C C . LEU A 1 195 ? -0.402 -4.215 21.210 1.00 97.38 195 LEU A C 1
ATOM 1498 O O . LEU A 1 195 ? -1.093 -5.184 21.506 1.00 97.38 195 LEU A O 1
ATOM 1502 N N . ASP A 1 196 ? 0.711 -3.934 21.892 1.00 95.00 196 ASP A N 1
ATOM 1503 C CA . ASP A 1 196 ? 1.244 -4.771 22.987 1.00 95.00 196 ASP A CA 1
ATOM 1504 C C . ASP A 1 196 ? 0.242 -4.979 24.139 1.00 95.00 196 ASP A C 1
ATOM 1506 O O . ASP A 1 196 ? 0.268 -6.009 24.806 1.00 95.00 196 ASP A O 1
ATOM 1510 N N . GLY A 1 197 ? -0.675 -4.028 24.350 1.00 92.88 197 GLY A N 1
ATOM 1511 C CA . GLY A 1 197 ? -1.745 -4.128 25.350 1.00 92.88 197 GLY A CA 1
ATOM 1512 C C . GLY A 1 197 ? -2.965 -4.955 24.921 1.00 92.88 197 GLY A C 1
ATOM 1513 O O . GLY A 1 197 ? -3.862 -5.167 25.738 1.00 92.88 197 GLY A O 1
ATOM 1514 N N . LEU A 1 198 ? -3.030 -5.400 23.661 1.00 95.62 198 LEU A N 1
ATOM 1515 C CA . LEU A 1 198 ? -4.127 -6.209 23.113 1.00 95.62 198 LEU A CA 1
ATOM 1516 C C . LEU A 1 198 ? -3.844 -7.714 23.252 1.00 95.62 198 LEU A C 1
ATOM 1518 O O . LEU A 1 198 ? -2.722 -8.128 23.542 1.00 95.62 198 LEU A O 1
ATOM 1522 N N . ALA A 1 199 ? -4.846 -8.558 22.990 1.00 91.94 199 ALA A N 1
ATOM 1523 C CA . ALA A 1 199 ? -4.705 -10.016 23.057 1.00 91.94 199 ALA A CA 1
ATOM 1524 C C . ALA A 1 199 ? -3.492 -10.530 22.253 1.00 91.94 199 ALA A C 1
ATOM 1526 O O . ALA A 1 199 ? -3.256 -10.112 21.118 1.00 91.94 199 ALA A O 1
ATOM 1527 N N . GLU A 1 200 ? -2.716 -11.464 22.809 1.00 91.75 200 GLU A N 1
ATOM 1528 C CA . GLU A 1 200 ? -1.535 -12.034 22.136 1.00 91.75 200 GLU A CA 1
ATOM 1529 C C . GLU A 1 200 ? -1.879 -12.739 20.822 1.00 91.75 200 GLU A C 1
ATOM 1531 O O . GLU A 1 200 ? -1.039 -12.798 19.933 1.00 91.75 200 GLU A O 1
ATOM 1536 N N . SER A 1 201 ? -3.101 -13.252 20.675 1.00 94.88 201 SER A N 1
ATOM 1537 C CA . SER A 1 201 ? -3.617 -13.887 19.457 1.00 94.88 201 SER A CA 1
ATOM 1538 C C . SER A 1 201 ? -4.024 -12.890 18.370 1.00 94.88 201 SER A C 1
ATOM 1540 O O . SER A 1 201 ? -4.087 -13.269 17.203 1.00 94.88 201 SER A O 1
ATOM 1542 N N . LEU A 1 202 ? -4.236 -11.615 18.713 1.00 96.62 202 LEU A N 1
ATOM 1543 C CA . LEU A 1 202 ? -4.560 -10.581 17.737 1.00 96.62 202 LEU A CA 1
ATOM 1544 C C . LEU A 1 202 ? -3.345 -10.335 16.838 1.00 96.62 202 LEU A C 1
ATOM 1546 O O . LEU A 1 202 ? -2.239 -10.037 17.307 1.00 96.62 202 LEU A O 1
ATOM 1550 N N . ARG A 1 203 ? -3.547 -10.513 15.533 1.00 95.38 203 ARG A N 1
ATOM 1551 C CA . ARG A 1 203 ? -2.574 -10.185 14.494 1.00 95.38 203 ARG A CA 1
ATOM 1552 C C . ARG A 1 203 ? -3.094 -8.973 13.721 1.00 95.38 203 ARG A C 1
ATOM 1554 O O . ARG A 1 203 ? -4.240 -9.007 13.282 1.00 95.38 203 ARG A O 1
ATOM 1561 N N . PRO A 1 204 ? -2.302 -7.903 13.580 1.00 97.50 204 PRO A N 1
ATOM 1562 C CA . PRO A 1 204 ? -2.641 -6.827 12.657 1.00 97.50 204 PRO A CA 1
ATOM 1563 C C . PRO A 1 204 ? -2.721 -7.356 11.220 1.00 97.50 204 PRO A C 1
ATOM 1565 O O . PRO A 1 204 ? -1.930 -8.207 10.820 1.00 97.50 204 PRO A O 1
ATOM 1568 N N . LEU A 1 205 ? -3.665 -6.821 10.449 1.00 98.38 205 LEU A N 1
ATOM 1569 C CA . LEU A 1 205 ? -3.811 -7.105 9.020 1.00 98.38 205 LEU A CA 1
ATOM 1570 C C . LEU A 1 205 ? -2.727 -6.385 8.206 1.00 98.38 205 LEU A C 1
ATOM 1572 O O . LEU A 1 205 ? -2.286 -6.889 7.176 1.00 98.38 205 LEU A O 1
ATOM 1576 N N . ILE A 1 206 ? -2.284 -5.215 8.687 1.00 98.50 206 ILE A N 1
ATOM 1577 C CA . ILE A 1 206 ? -1.168 -4.446 8.122 1.00 98.50 206 ILE A CA 1
ATOM 1578 C C . ILE A 1 206 ? -0.172 -4.106 9.238 1.00 98.50 206 ILE A C 1
ATOM 1580 O O . ILE A 1 206 ? -0.450 -3.305 10.135 1.00 98.50 206 ILE A O 1
ATOM 1584 N N . GLN A 1 207 ? 0.964 -4.791 9.146 1.00 97.94 207 GLN A N 1
ATOM 1585 C CA . GLN A 1 207 ? 2.151 -4.899 9.991 1.00 97.94 207 GLN A CA 1
ATOM 1586 C C . GLN A 1 207 ? 3.323 -3.924 9.869 1.00 97.94 207 GLN A C 1
ATOM 1588 O O . GLN A 1 207 ? 4.306 -4.390 9.302 1.00 97.94 207 GLN A O 1
ATOM 1593 N N . PRO A 1 208 ? 3.398 -2.695 10.407 1.00 97.62 208 PRO A N 1
ATOM 1594 C CA . PRO A 1 208 ? 4.705 -2.044 10.502 1.00 97.62 208 PRO A CA 1
ATOM 1595 C C . PRO A 1 208 ? 5.666 -2.888 11.348 1.00 97.62 208 PRO A C 1
ATOM 1597 O O . PRO A 1 208 ? 5.346 -3.290 12.467 1.00 97.62 208 PRO A O 1
ATOM 1600 N N . ILE A 1 209 ? 6.851 -3.180 10.823 1.00 96.38 209 ILE A N 1
ATOM 1601 C CA . ILE A 1 209 ? 7.868 -3.924 11.569 1.00 96.38 209 ILE A CA 1
ATOM 1602 C C . ILE A 1 209 ? 8.678 -2.909 12.373 1.00 96.38 209 ILE A C 1
ATOM 1604 O O . ILE A 1 209 ? 9.377 -2.083 11.783 1.00 96.38 209 ILE A O 1
ATOM 1608 N N . ASP A 1 210 ? 8.575 -2.952 13.703 1.00 95.50 210 ASP A N 1
ATOM 1609 C CA . ASP A 1 210 ? 9.316 -2.041 14.579 1.00 95.50 210 ASP A CA 1
ATOM 1610 C C . ASP A 1 210 ? 10.834 -2.282 14.508 1.00 95.50 210 ASP A C 1
ATOM 1612 O O . ASP A 1 210 ? 11.329 -3.280 13.975 1.00 95.50 210 ASP A O 1
ATOM 1616 N N . THR A 1 211 ? 11.588 -1.354 15.085 1.00 91.31 211 THR A N 1
ATOM 1617 C CA . THR A 1 211 ? 13.035 -1.477 15.273 1.00 91.31 211 THR A CA 1
ATOM 1618 C C . THR A 1 211 ? 13.393 -2.785 15.988 1.00 91.31 211 THR A C 1
ATOM 1620 O O . THR A 1 211 ? 12.741 -3.185 16.954 1.00 91.31 211 THR A O 1
ATOM 1623 N N . TRP A 1 212 ? 14.505 -3.410 15.586 1.00 88.44 212 TRP A N 1
ATOM 1624 C CA . TRP A 1 212 ? 15.025 -4.639 16.203 1.00 88.44 212 TRP A CA 1
ATOM 1625 C C . TRP A 1 212 ? 15.449 -4.477 17.675 1.00 88.44 212 TRP A C 1
ATOM 1627 O O . TRP A 1 212 ? 15.731 -5.473 18.337 1.00 88.44 212 TRP A O 1
ATOM 1637 N N . PHE A 1 213 ? 15.528 -3.245 18.189 1.00 87.50 213 PHE A N 1
ATOM 1638 C CA . PHE A 1 213 ? 15.811 -2.979 19.601 1.00 87.50 213 PHE A CA 1
ATOM 1639 C C . PHE A 1 213 ? 14.561 -3.028 20.484 1.00 87.50 213 PHE A C 1
ATOM 1641 O O . PHE A 1 213 ? 14.655 -3.456 21.630 1.00 87.50 213 PHE A O 1
ATOM 1648 N N . GLU A 1 214 ? 13.422 -2.565 19.969 1.00 91.44 214 GLU A N 1
ATOM 1649 C CA . GLU A 1 214 ? 12.188 -2.391 20.750 1.00 91.44 214 GLU A CA 1
ATOM 1650 C C . GLU A 1 214 ? 11.173 -3.494 20.444 1.00 91.44 214 GLU A C 1
ATOM 1652 O O . GLU A 1 214 ? 10.503 -3.974 21.353 1.00 91.44 214 GLU A O 1
ATOM 1657 N N . ALA A 1 215 ? 11.104 -3.923 19.177 1.00 92.94 215 ALA A N 1
ATOM 1658 C CA . ALA A 1 215 ? 10.293 -5.038 18.698 1.00 92.94 215 ALA A CA 1
ATOM 1659 C C . ALA A 1 215 ? 8.820 -4.988 19.151 1.00 92.94 215 ALA A C 1
ATOM 1661 O O . ALA A 1 215 ? 8.218 -6.028 19.428 1.00 92.94 215 ALA A O 1
ATOM 1662 N N . ARG A 1 216 ? 8.232 -3.785 19.223 1.00 95.69 216 ARG A N 1
ATOM 1663 C CA . ARG A 1 216 ? 6.826 -3.611 19.605 1.00 95.69 216 ARG A CA 1
ATOM 1664 C C . ARG A 1 216 ? 5.917 -4.195 18.534 1.00 95.69 216 ARG A C 1
ATOM 1666 O O . ARG A 1 216 ? 6.219 -4.140 17.338 1.00 95.69 216 ARG A O 1
ATOM 1673 N N . ARG A 1 217 ? 4.759 -4.710 18.943 1.00 96.50 217 ARG A N 1
ATOM 1674 C CA . ARG A 1 217 ? 3.725 -5.138 18.002 1.00 96.50 217 ARG A CA 1
ATOM 1675 C C . ARG A 1 217 ? 2.982 -3.904 17.504 1.00 96.50 217 ARG A C 1
ATOM 1677 O O . ARG A 1 217 ? 2.144 -3.359 18.212 1.00 96.50 217 ARG A O 1
ATOM 1684 N N . LEU A 1 218 ? 3.302 -3.458 16.296 1.00 97.81 218 LEU A N 1
ATOM 1685 C CA . LEU A 1 218 ? 2.654 -2.313 15.659 1.00 97.81 218 LEU A CA 1
ATOM 1686 C C . LEU A 1 218 ? 1.537 -2.766 14.713 1.00 97.81 218 LEU A C 1
ATOM 1688 O O . LEU A 1 218 ? 1.579 -3.882 14.201 1.00 97.81 218 LEU A O 1
ATOM 1692 N N . GLY A 1 219 ? 0.570 -1.893 14.440 1.00 97.88 219 GLY A N 1
ATOM 1693 C CA . GLY A 1 219 ? -0.435 -2.104 13.398 1.00 97.88 219 GLY A CA 1
ATOM 1694 C C . GLY A 1 219 ? -0.932 -0.795 12.791 1.00 97.88 219 GLY A C 1
ATOM 1695 O O . GLY A 1 219 ? -1.105 0.189 13.508 1.00 97.88 219 GLY A O 1
ATOM 1696 N N . LEU A 1 220 ? -1.176 -0.798 11.477 1.00 98.25 220 LEU A N 1
ATOM 1697 C CA . LEU A 1 220 ? -1.939 0.259 10.786 1.00 98.25 220 LEU A CA 1
ATOM 1698 C C . LEU A 1 220 ? -3.407 -0.115 10.608 1.00 98.25 220 LEU A C 1
ATOM 1700 O O . LEU A 1 220 ? -4.261 0.755 10.465 1.00 98.25 220 LEU A O 1
ATOM 1704 N N . LEU A 1 221 ? -3.689 -1.416 10.599 1.00 98.56 221 LEU A N 1
ATOM 1705 C CA . LEU A 1 221 ? -5.020 -1.966 10.428 1.00 98.56 221 LEU A CA 1
ATOM 1706 C C . LEU A 1 221 ? -5.125 -3.281 11.193 1.00 98.56 221 LEU A C 1
ATOM 1708 O O . LEU A 1 221 ? -4.271 -4.158 11.036 1.00 98.56 221 LEU A O 1
ATOM 1712 N N . PHE A 1 222 ? -6.163 -3.433 12.004 1.00 98.69 222 PHE A N 1
ATOM 1713 C CA . PHE A 1 222 ? -6.488 -4.688 12.676 1.00 98.69 222 PHE A CA 1
ATOM 1714 C C . PHE A 1 222 ? -7.988 -4.785 12.938 1.00 98.69 222 PHE A C 1
ATOM 1716 O O . PHE A 1 222 ? -8.698 -3.781 12.927 1.00 98.69 222 PHE A O 1
ATOM 1723 N N . GLU A 1 223 ? -8.463 -5.994 13.210 1.00 98.50 223 GLU A N 1
ATOM 1724 C CA . GLU A 1 223 ? -9.864 -6.258 13.523 1.00 98.50 223 GLU A CA 1
ATOM 1725 C C . GLU A 1 223 ? -10.030 -6.981 14.860 1.00 98.50 223 GLU A C 1
ATOM 1727 O O . GLU A 1 223 ? -9.151 -7.726 15.306 1.00 98.50 223 GLU A O 1
ATOM 1732 N N . ALA A 1 224 ? -11.162 -6.738 15.515 1.00 98.38 224 ALA A N 1
ATOM 1733 C CA . ALA A 1 224 ? -11.508 -7.326 16.800 1.00 98.38 224 ALA A CA 1
ATOM 1734 C C . ALA A 1 224 ? -13.028 -7.343 17.016 1.00 98.38 224 ALA A C 1
ATOM 1736 O O . ALA A 1 224 ? -13.770 -6.544 16.444 1.00 98.38 224 ALA A O 1
ATOM 1737 N N . GLN A 1 225 ? -13.488 -8.226 17.897 1.00 98.38 225 GLN A N 1
ATOM 1738 C CA . GLN A 1 225 ? -14.807 -8.109 18.501 1.00 98.38 225 GLN A CA 1
ATOM 1739 C C . GLN A 1 225 ? -14.719 -7.153 19.686 1.00 98.38 225 GLN A C 1
ATOM 1741 O O . GLN A 1 225 ? -13.937 -7.378 20.613 1.00 98.38 225 GLN A O 1
ATOM 1746 N N . VAL A 1 226 ? -15.536 -6.106 19.676 1.00 98.00 226 VAL A N 1
ATOM 1747 C CA . VAL A 1 226 ? -15.562 -5.089 20.731 1.00 98.00 226 VAL A CA 1
ATOM 1748 C C . VAL A 1 226 ? -17.007 -4.841 21.114 1.00 98.00 226 VAL A C 1
ATOM 1750 O O . VAL A 1 226 ? -17.858 -4.625 20.257 1.00 98.00 226 VAL A O 1
ATOM 1753 N N . ASN A 1 227 ? -17.294 -4.905 22.415 1.00 95.75 227 ASN A N 1
ATOM 1754 C CA . ASN A 1 227 ? -18.633 -4.702 22.969 1.00 95.75 227 ASN A CA 1
ATOM 1755 C C . ASN A 1 227 ? -19.730 -5.571 22.307 1.00 95.75 227 ASN A C 1
ATOM 1757 O O . ASN A 1 227 ? -20.865 -5.141 22.178 1.00 95.75 227 ASN A O 1
ATOM 1761 N N . GLY A 1 228 ? -19.399 -6.785 21.856 1.00 95.62 228 GLY A N 1
ATOM 1762 C CA . GLY A 1 228 ? -20.337 -7.694 21.178 1.00 95.62 228 GLY A CA 1
ATOM 1763 C C . GLY A 1 228 ? -20.544 -7.439 19.679 1.00 95.62 228 GLY A C 1
ATOM 1764 O O . GLY A 1 228 ? -21.205 -8.248 19.032 1.00 95.62 228 GLY A O 1
ATOM 1765 N N . GLY A 1 229 ? -19.967 -6.369 19.125 1.00 97.88 229 GLY A N 1
ATOM 1766 C CA . GLY A 1 229 ? -19.955 -6.058 17.695 1.00 97.88 229 GLY A CA 1
ATOM 1767 C C . GLY A 1 229 ? -18.604 -6.350 17.040 1.00 97.88 229 GLY A C 1
ATOM 1768 O O . GLY A 1 229 ? -17.657 -6.778 17.703 1.00 97.88 229 GLY A O 1
ATOM 1769 N N . SER A 1 230 ? -18.514 -6.102 15.732 1.00 98.38 230 SER A N 1
ATOM 1770 C CA . SER A 1 230 ? -17.286 -6.288 14.941 1.00 98.38 230 SER A CA 1
ATOM 1771 C C . SER A 1 230 ? -16.667 -4.940 14.590 1.00 98.38 230 SER A C 1
ATOM 1773 O O . SER A 1 230 ? -17.326 -4.100 13.977 1.00 98.38 230 SER A O 1
ATOM 1775 N N . LEU A 1 231 ? -15.404 -4.741 14.956 1.00 98.56 231 LEU A N 1
ATOM 1776 C CA . LEU A 1 231 ? -14.678 -3.489 14.775 1.00 98.56 231 LEU A CA 1
ATOM 1777 C C . LEU A 1 231 ? -13.438 -3.710 13.903 1.00 98.56 231 LEU A C 1
ATOM 1779 O O . LEU A 1 231 ? -12.603 -4.559 14.214 1.00 98.56 231 LEU A O 1
ATOM 1783 N N . LEU A 1 232 ? -13.299 -2.908 12.851 1.00 98.62 232 LEU A N 1
ATOM 1784 C CA . LEU A 1 232 ? -12.059 -2.741 12.096 1.00 98.62 232 LEU A CA 1
ATOM 1785 C C . LEU A 1 232 ? -11.455 -1.385 12.476 1.00 98.62 232 LEU A C 1
ATOM 1787 O O . LEU A 1 232 ? -12.135 -0.366 12.387 1.00 98.62 232 LEU A O 1
ATOM 1791 N N . VAL A 1 233 ? -10.199 -1.366 12.915 1.00 98.69 233 VAL A N 1
ATOM 1792 C CA . VAL A 1 233 ? -9.498 -0.155 13.365 1.00 98.69 233 VAL A CA 1
ATOM 1793 C C . VAL A 1 233 ? -8.377 0.159 12.386 1.00 98.69 233 VAL A C 1
ATOM 1795 O O . VAL A 1 233 ? -7.513 -0.687 12.162 1.00 98.69 233 VAL A O 1
ATOM 1798 N N . CYS A 1 234 ? -8.385 1.363 11.817 1.00 98.50 234 CYS A N 1
ATOM 1799 C CA . CYS A 1 234 ? -7.460 1.807 10.777 1.00 98.50 234 CYS A CA 1
ATOM 1800 C C . CYS A 1 234 ? -6.869 3.172 11.136 1.00 98.50 234 CYS A C 1
ATOM 1802 O O . CYS A 1 234 ? -7.622 4.090 11.441 1.00 98.50 234 CYS A O 1
ATOM 1804 N N . SER A 1 235 ? -5.549 3.326 11.046 1.00 97.44 235 SER A N 1
ATOM 1805 C CA . SER A 1 235 ? -4.864 4.618 11.225 1.00 97.44 235 SER A CA 1
ATOM 1806 C C . SER A 1 235 ? -4.353 5.230 9.916 1.00 97.44 235 SER A C 1
ATOM 1808 O O . SER A 1 235 ? -3.673 6.256 9.928 1.00 97.44 235 SER A O 1
ATOM 1810 N N . MET A 1 236 ? -4.648 4.599 8.776 1.00 97.25 236 MET A N 1
ATOM 1811 C CA . MET A 1 236 ? -4.358 5.160 7.457 1.00 97.25 236 MET A CA 1
ATOM 1812 C C . MET A 1 236 ? -5.455 6.139 7.053 1.00 97.25 236 MET A C 1
ATOM 1814 O O . MET A 1 236 ? -6.641 5.877 7.257 1.00 97.25 236 MET A O 1
ATOM 1818 N N . ASP A 1 237 ? -5.060 7.231 6.408 1.00 95.44 237 ASP A N 1
ATOM 1819 C CA . ASP A 1 237 ? -6.001 8.160 5.795 1.00 95.44 237 ASP A CA 1
ATOM 1820 C C . ASP A 1 237 ? -6.555 7.569 4.492 1.00 95.44 237 ASP A C 1
ATOM 1822 O O . ASP A 1 237 ? -5.829 7.456 3.499 1.00 95.44 237 ASP A O 1
ATOM 1826 N N . LEU A 1 238 ? -7.836 7.198 4.515 1.00 95.31 238 LEU A N 1
ATOM 1827 C CA . LEU A 1 238 ? -8.569 6.588 3.401 1.00 95.31 238 LEU A CA 1
ATOM 1828 C C . LEU A 1 238 ? -9.778 7.425 2.947 1.00 95.31 238 LEU A C 1
ATOM 1830 O O . LEU A 1 238 ? -10.664 6.902 2.273 1.00 95.31 238 LEU A O 1
ATOM 1834 N N . GLU A 1 239 ? -9.835 8.707 3.320 1.00 92.75 239 GLU A N 1
ATOM 1835 C CA . GLU A 1 239 ? -10.996 9.568 3.038 1.00 92.75 239 GLU A CA 1
ATOM 1836 C C . GLU A 1 239 ? -10.629 10.904 2.389 1.00 92.75 239 GLU A C 1
ATOM 1838 O O . GLU A 1 239 ? -11.450 11.491 1.680 1.00 92.75 239 GLU A O 1
ATOM 1843 N N . ASN A 1 240 ? -9.405 11.399 2.591 1.00 92.81 240 ASN A N 1
ATOM 1844 C CA . ASN A 1 240 ? -9.021 12.716 2.094 1.00 92.81 240 ASN A CA 1
ATOM 1845 C C . ASN A 1 240 ? -8.354 12.650 0.717 1.00 92.81 240 ASN A C 1
ATOM 1847 O O . ASN A 1 240 ? -7.506 11.796 0.454 1.00 92.81 240 ASN A O 1
ATOM 1851 N N . ASN A 1 241 ? -8.685 13.630 -0.135 1.00 93.06 241 ASN A N 1
ATOM 1852 C CA . ASN A 1 241 ? -8.110 13.835 -1.473 1.00 93.06 241 ASN A CA 1
ATOM 1853 C C . ASN A 1 241 ? -8.181 12.594 -2.376 1.00 93.06 241 ASN A C 1
ATOM 1855 O O . ASN A 1 241 ? -7.256 12.317 -3.139 1.00 93.06 241 ASN A O 1
ATOM 1859 N N . MET A 1 242 ? -9.277 11.839 -2.281 1.00 92.25 242 MET A N 1
ATOM 1860 C CA . MET A 1 242 ? -9.402 10.547 -2.952 1.00 92.25 242 MET A CA 1
ATOM 1861 C C . MET A 1 242 ? -9.245 10.665 -4.469 1.00 92.25 242 MET A C 1
ATOM 1863 O O . MET A 1 242 ? -8.574 9.827 -5.056 1.00 92.25 242 MET A O 1
ATOM 1867 N N . ASP A 1 243 ? -9.743 11.728 -5.104 1.00 89.88 243 ASP A N 1
ATOM 1868 C CA . ASP A 1 243 ? -9.630 11.928 -6.560 1.00 89.88 243 ASP A CA 1
ATOM 1869 C C . ASP A 1 243 ? -8.183 11.866 -7.089 1.00 89.88 243 ASP A C 1
ATOM 1871 O O . ASP A 1 243 ? -7.954 11.365 -8.197 1.00 89.88 243 ASP A O 1
ATOM 1875 N N . ASP A 1 244 ? -7.212 12.282 -6.271 1.00 90.12 244 ASP A N 1
ATOM 1876 C CA . ASP A 1 244 ? -5.783 12.305 -6.604 1.00 90.12 244 ASP A CA 1
ATOM 1877 C C . ASP A 1 244 ? -4.998 11.124 -6.002 1.00 90.12 244 ASP A C 1
ATOM 1879 O O . ASP A 1 244 ? -3.875 10.841 -6.420 1.00 90.12 244 ASP A O 1
ATOM 1883 N N . ARG A 1 245 ? -5.597 10.404 -5.047 1.00 94.62 245 ARG A N 1
ATOM 1884 C CA . ARG A 1 245 ? -4.977 9.324 -4.268 1.00 94.62 245 ARG A CA 1
ATOM 1885 C C . ARG A 1 245 ? -5.451 7.951 -4.728 1.00 94.62 245 ARG A C 1
ATOM 1887 O O . ARG A 1 245 ? -6.362 7.336 -4.166 1.00 94.62 245 ARG A O 1
ATOM 1894 N N . LEU A 1 246 ? -4.860 7.485 -5.828 1.00 94.38 246 LEU A N 1
ATOM 1895 C CA . LEU A 1 246 ? -5.280 6.255 -6.510 1.00 94.38 246 LEU A CA 1
ATOM 1896 C C . LEU A 1 246 ? -5.138 5.008 -5.636 1.00 94.38 246 LEU A C 1
ATOM 1898 O O . LEU A 1 246 ? -6.000 4.129 -5.679 1.00 94.38 246 LEU A O 1
ATOM 1902 N N . VAL A 1 247 ? -4.066 4.935 -4.846 1.00 95.94 247 VAL A N 1
ATOM 1903 C CA . VAL A 1 247 ? -3.813 3.786 -3.975 1.00 95.94 247 VAL A CA 1
ATOM 1904 C C . VAL A 1 247 ? -4.844 3.759 -2.851 1.00 95.94 247 VAL A C 1
ATOM 1906 O O . VAL A 1 247 ? -5.464 2.719 -2.630 1.00 95.94 247 VAL A O 1
ATOM 1909 N N . ALA A 1 248 ? -5.079 4.887 -2.175 1.00 96.44 248 ALA A N 1
ATOM 1910 C CA . ALA A 1 248 ? -6.076 4.998 -1.118 1.00 96.44 248 ALA A CA 1
ATOM 1911 C C . ALA A 1 248 ? -7.472 4.659 -1.639 1.00 96.44 248 ALA A C 1
ATOM 1913 O O . ALA A 1 248 ? -8.193 3.912 -0.984 1.00 96.44 248 ALA A O 1
ATOM 1914 N N . ARG A 1 249 ? -7.833 5.104 -2.852 1.00 96.25 249 ARG A N 1
ATOM 1915 C CA . ARG A 1 249 ? -9.085 4.702 -3.516 1.00 96.25 249 ARG A CA 1
ATOM 1916 C C . ARG A 1 249 ? -9.205 3.195 -3.703 1.00 96.25 249 ARG A C 1
ATOM 1918 O O . ARG A 1 249 ? -10.261 2.636 -3.406 1.00 96.25 249 ARG A O 1
ATOM 1925 N N . GLN A 1 250 ? -8.150 2.536 -4.180 1.00 97.25 250 GLN A N 1
ATOM 1926 C CA . GLN A 1 250 ? -8.162 1.085 -4.359 1.00 97.25 250 GLN A CA 1
ATOM 1927 C C . GLN A 1 250 ? -8.234 0.352 -3.012 1.00 97.25 250 GLN A C 1
ATOM 1929 O O . GLN A 1 250 ? -9.003 -0.599 -2.870 1.00 97.25 250 GLN A O 1
ATOM 1934 N N . MET A 1 251 ? -7.475 0.811 -2.013 1.00 97.75 251 MET A N 1
ATOM 1935 C CA . MET A 1 251 ? -7.484 0.237 -0.668 1.00 97.75 251 MET A CA 1
ATOM 1936 C C . MET A 1 251 ? -8.852 0.409 -0.001 1.00 97.75 251 MET A C 1
ATOM 1938 O O . MET A 1 251 ? -9.389 -0.552 0.542 1.00 97.75 251 MET A O 1
ATOM 1942 N N . TRP A 1 252 ? -9.459 1.594 -0.110 1.00 97.69 252 TRP A N 1
ATOM 1943 C CA . TRP A 1 252 ? -10.817 1.867 0.358 1.00 97.69 252 TRP A CA 1
ATOM 1944 C C . TRP A 1 252 ? -11.834 0.938 -0.298 1.00 97.69 252 TRP A C 1
ATOM 1946 O O . TRP A 1 252 ? -12.643 0.324 0.391 1.00 97.69 252 TRP A O 1
ATOM 1956 N N . PHE A 1 253 ? -11.762 0.772 -1.622 1.00 97.62 253 PHE A N 1
ATOM 1957 C CA . PHE A 1 253 ? -12.622 -0.165 -2.336 1.00 97.62 253 PHE A CA 1
ATOM 1958 C C . PHE A 1 253 ? -12.468 -1.595 -1.804 1.00 97.62 253 PHE A C 1
ATOM 1960 O O . PHE A 1 253 ? -13.472 -2.245 -1.514 1.00 97.62 253 PHE A O 1
ATOM 1967 N N . SER A 1 254 ? -11.237 -2.078 -1.627 1.00 98.00 254 SER A N 1
ATOM 1968 C CA . SER A 1 254 ? -10.983 -3.424 -1.102 1.00 98.00 254 SER A CA 1
ATOM 1969 C C . SER A 1 254 ? -11.501 -3.591 0.333 1.00 98.00 254 SER A C 1
ATOM 1971 O O . SER A 1 254 ? -12.195 -4.561 0.638 1.00 98.00 254 SER A O 1
ATOM 1973 N N . LEU A 1 255 ? -11.262 -2.595 1.190 1.00 98.19 255 LEU A N 1
ATOM 1974 C CA . LEU A 1 255 ? -11.687 -2.573 2.588 1.00 98.19 255 LEU A CA 1
ATOM 1975 C C . LEU A 1 255 ? -13.216 -2.537 2.733 1.00 98.19 255 LEU A C 1
ATOM 1977 O O . LEU A 1 255 ? -13.776 -3.294 3.524 1.00 98.19 255 LEU A O 1
ATOM 1981 N N . MET A 1 256 ? -13.909 -1.719 1.940 1.00 98.12 256 MET A N 1
ATOM 1982 C CA . MET A 1 256 ? -15.374 -1.650 1.934 1.00 98.12 256 MET A CA 1
ATOM 1983 C C . MET A 1 256 ? -16.015 -2.966 1.472 1.00 98.12 256 MET A C 1
ATOM 1985 O O . MET A 1 256 ? -16.953 -3.452 2.106 1.00 98.12 256 MET A O 1
ATOM 1989 N N . ASN A 1 257 ? -15.478 -3.593 0.417 1.00 98.06 257 ASN A N 1
ATOM 1990 C CA . ASN A 1 257 ? -15.942 -4.912 -0.029 1.00 98.06 257 ASN A CA 1
ATOM 1991 C C . ASN A 1 257 ? -15.698 -5.994 1.032 1.00 98.06 257 ASN A C 1
ATOM 1993 O O . ASN A 1 257 ? -16.564 -6.840 1.255 1.00 98.06 257 ASN A O 1
ATOM 1997 N N . TYR A 1 258 ? -14.559 -5.939 1.727 1.00 98.38 258 TYR A N 1
ATOM 1998 C CA . TYR A 1 258 ? -14.263 -6.843 2.833 1.00 98.38 258 TYR A CA 1
ATOM 1999 C C . TYR A 1 258 ? -15.275 -6.698 3.981 1.00 98.38 258 TYR A C 1
ATOM 2001 O O . TYR A 1 258 ? -15.894 -7.691 4.366 1.00 98.38 258 TYR A O 1
ATOM 2009 N N . LEU A 1 259 ? -15.530 -5.473 4.457 1.00 98.06 259 LEU A N 1
ATOM 2010 C CA . LEU A 1 259 ? -16.500 -5.192 5.529 1.00 98.06 259 LEU A CA 1
ATOM 2011 C C . LEU A 1 259 ? -17.937 -5.615 5.176 1.00 98.06 259 LEU A C 1
ATOM 2013 O O . LEU A 1 259 ? -18.698 -6.050 6.052 1.00 98.06 259 LEU A O 1
ATOM 2017 N N . ALA A 1 260 ? -18.305 -5.503 3.897 1.00 97.38 260 ALA A N 1
ATOM 2018 C CA . ALA A 1 260 ? -19.601 -5.927 3.377 1.00 97.38 260 ALA A CA 1
ATOM 2019 C C . ALA A 1 260 ? -19.740 -7.450 3.216 1.00 97.38 260 ALA A C 1
ATOM 2021 O O . ALA A 1 260 ? -20.857 -7.943 3.072 1.00 97.38 260 ALA A O 1
ATOM 2022 N N . SER A 1 261 ? -18.638 -8.199 3.262 1.00 97.00 261 SER A N 1
ATOM 2023 C CA . SER A 1 261 ? -18.638 -9.652 3.102 1.00 97.00 261 SER A CA 1
ATOM 2024 C C . SER A 1 261 ? -18.824 -10.406 4.427 1.00 97.00 261 SER A C 1
ATOM 2026 O O . SER A 1 261 ? -18.671 -9.849 5.520 1.00 97.00 261 SER A O 1
ATOM 2028 N N . ASP A 1 262 ? -19.096 -11.708 4.318 1.00 96.00 262 ASP A N 1
ATOM 2029 C CA . ASP A 1 262 ? -19.085 -12.646 5.449 1.00 96.00 262 ASP A CA 1
ATOM 2030 C C . ASP A 1 262 ? -17.660 -12.985 5.922 1.00 96.00 262 ASP A C 1
ATOM 2032 O O . ASP A 1 262 ? -17.491 -13.582 6.982 1.00 96.00 262 ASP A O 1
ATOM 2036 N N . ALA A 1 263 ? -16.629 -12.613 5.150 1.00 97.69 263 ALA A N 1
ATOM 2037 C CA . ALA A 1 263 ? -15.237 -12.828 5.532 1.00 97.69 263 ALA A CA 1
ATOM 2038 C C . ALA A 1 263 ? -14.782 -11.867 6.639 1.00 97.69 263 ALA A C 1
ATOM 2040 O O . ALA A 1 263 ? -13.842 -12.192 7.357 1.00 97.69 263 ALA A O 1
ATOM 2041 N N . PHE A 1 264 ? -15.450 -10.718 6.804 1.00 97.94 264 PHE A N 1
ATOM 2042 C CA . PHE A 1 264 ? -15.241 -9.858 7.966 1.00 97.94 264 PHE A CA 1
ATOM 2043 C C . PHE A 1 264 ? -15.915 -10.473 9.197 1.00 97.94 264 PHE A C 1
ATOM 2045 O O . PHE A 1 264 ? -17.082 -10.202 9.501 1.00 97.94 264 PHE A O 1
ATOM 2052 N N . ALA A 1 265 ? -15.156 -11.332 9.874 1.00 96.88 265 ALA A N 1
ATOM 2053 C CA . ALA A 1 265 ? -15.582 -12.123 11.018 1.00 96.88 265 ALA A CA 1
ATOM 2054 C C . ALA A 1 265 ? -14.462 -12.157 12.077 1.00 96.88 265 ALA A C 1
ATOM 2056 O O . ALA A 1 265 ? -13.831 -13.199 12.271 1.00 96.88 265 ALA A O 1
ATOM 2057 N N . PRO A 1 266 ? -14.187 -11.030 12.764 1.00 97.31 266 PRO A N 1
ATOM 2058 C CA . PRO A 1 266 ? -13.092 -10.964 13.723 1.00 97.31 266 PRO A CA 1
ATOM 2059 C C . PRO A 1 266 ? -13.282 -11.984 14.848 1.00 97.31 266 PRO A C 1
ATOM 2061 O O . PRO A 1 266 ? -14.380 -12.139 15.377 1.00 97.31 266 PRO A O 1
ATOM 2064 N N . GLU A 1 267 ? -12.207 -12.654 15.260 1.00 95.38 267 GLU A N 1
ATOM 2065 C CA . GLU A 1 267 ? -12.265 -13.715 16.283 1.00 95.38 267 GLU A CA 1
ATOM 2066 C C . GLU A 1 267 ? -11.800 -13.249 17.670 1.00 95.38 267 GLU A C 1
ATOM 2068 O O . GLU A 1 267 ? -12.205 -13.791 18.700 1.00 95.38 267 GLU A O 1
ATOM 2073 N N . ASN A 1 268 ? -10.929 -12.239 17.713 1.00 97.38 268 ASN A N 1
ATOM 2074 C CA . ASN A 1 268 ? -10.311 -11.777 18.950 1.00 97.38 268 ASN A CA 1
ATOM 2075 C C . ASN A 1 268 ? -11.230 -10.799 19.680 1.00 97.38 268 ASN A C 1
ATOM 2077 O O . ASN A 1 268 ? -11.504 -9.717 19.169 1.00 97.38 268 ASN A O 1
ATOM 2081 N N . VAL A 1 269 ? -11.656 -11.147 20.895 1.00 97.44 269 VAL A N 1
ATOM 2082 C CA . VAL A 1 269 ? -12.415 -10.240 21.766 1.00 97.44 269 VAL A CA 1
ATOM 2083 C C . VAL A 1 269 ? -11.458 -9.282 22.472 1.00 97.44 269 VAL A C 1
ATOM 2085 O O . VAL A 1 269 ? -10.507 -9.718 23.123 1.00 97.44 269 VAL A O 1
ATOM 2088 N N . VAL A 1 270 ? -11.721 -7.982 22.357 1.00 97.25 270 VAL A N 1
ATOM 2089 C CA . VAL A 1 270 ? -10.918 -6.908 22.951 1.00 97.25 270 VAL A CA 1
ATOM 2090 C C . VAL A 1 270 ? -11.830 -5.981 23.755 1.00 97.25 270 VAL A C 1
ATOM 2092 O O . VAL A 1 270 ? -12.925 -5.628 23.312 1.00 97.25 270 VAL A O 1
ATOM 2095 N N . ALA A 1 271 ? -11.398 -5.609 24.962 1.00 97.00 271 ALA A N 1
ATOM 2096 C CA . ALA A 1 271 ? -12.141 -4.678 25.805 1.00 97.00 271 ALA A CA 1
ATOM 2097 C C . ALA A 1 271 ? -12.064 -3.247 25.245 1.00 97.00 271 ALA A C 1
ATOM 2099 O O . ALA A 1 271 ? -11.061 -2.868 24.637 1.00 97.00 271 ALA A O 1
ATOM 2100 N N . VAL A 1 272 ? -13.103 -2.440 25.472 1.00 96.44 272 VAL A N 1
ATOM 2101 C CA . VAL A 1 272 ? -13.171 -1.055 24.969 1.00 96.44 272 VAL A CA 1
ATOM 2102 C C . VAL A 1 272 ? -11.978 -0.242 25.470 1.00 96.44 272 VAL A C 1
ATOM 2104 O O . VAL A 1 272 ? -11.301 0.415 24.685 1.00 96.44 272 VAL A O 1
ATOM 2107 N N . GLU A 1 273 ? -11.634 -0.403 26.746 1.00 95.62 273 GLU A N 1
ATOM 2108 C CA . GLU A 1 273 ? -10.539 0.302 27.411 1.00 95.62 273 GLU A CA 1
ATOM 2109 C C . GLU A 1 273 ? -9.169 -0.039 26.799 1.00 95.62 273 GLU A C 1
ATOM 2111 O O . GLU A 1 273 ? -8.238 0.765 26.840 1.00 95.62 273 GLU A O 1
ATOM 2116 N N . GLN A 1 274 ? -9.020 -1.236 26.217 1.00 95.69 274 GLN A N 1
ATOM 2117 C CA . GLN A 1 274 ? -7.796 -1.618 25.511 1.00 95.69 274 GLN A CA 1
ATOM 2118 C C . GLN A 1 274 ? -7.680 -0.904 24.162 1.00 95.69 274 GLN A C 1
ATOM 2120 O O . GLN A 1 274 ? -6.571 -0.536 23.780 1.00 95.69 274 GLN A O 1
ATOM 2125 N N . ILE A 1 275 ? -8.802 -0.689 23.462 1.00 96.31 275 ILE A N 1
ATOM 2126 C CA . ILE A 1 275 ? -8.819 0.106 22.229 1.00 96.31 275 ILE A CA 1
ATOM 2127 C C . ILE A 1 275 ? -8.563 1.577 22.555 1.00 96.31 275 ILE A C 1
ATOM 2129 O O . ILE A 1 275 ? -7.714 2.192 21.927 1.00 96.31 275 ILE A O 1
ATOM 2133 N N . GLU A 1 276 ? -9.200 2.131 23.586 1.00 94.25 276 GLU A N 1
ATOM 2134 C CA . GLU A 1 276 ? -8.921 3.499 24.053 1.00 94.25 276 GLU A CA 1
ATOM 2135 C C . GLU A 1 276 ? -7.448 3.687 24.456 1.00 94.25 276 GLU A C 1
ATOM 2137 O O . GLU A 1 276 ? -6.873 4.755 24.267 1.00 94.25 276 GLU A O 1
ATOM 2142 N N . GLY A 1 277 ? -6.792 2.631 24.947 1.00 94.44 277 GLY A N 1
ATOM 2143 C CA . GLY A 1 277 ? -5.373 2.647 25.300 1.00 94.44 277 GLY A CA 1
ATOM 2144 C C . GLY A 1 277 ? -4.399 2.869 24.131 1.00 94.44 277 GLY A C 1
ATOM 2145 O O . GLY A 1 277 ? -3.234 3.197 24.391 1.00 94.44 277 GLY A O 1
ATOM 2146 N N . ILE A 1 278 ? -4.843 2.703 22.875 1.00 94.44 278 ILE A N 1
ATOM 2147 C CA . ILE A 1 278 ? -4.017 2.937 21.673 1.00 94.44 278 ILE A CA 1
ATOM 2148 C C . ILE A 1 278 ? -4.083 4.390 21.182 1.00 94.44 278 ILE A C 1
ATOM 2150 O O . ILE A 1 278 ? -3.248 4.789 20.368 1.00 94.44 278 ILE A O 1
ATOM 2154 N N . VAL A 1 279 ? -5.040 5.178 21.680 1.00 93.56 279 VAL A N 1
ATOM 2155 C CA . VAL A 1 279 ? -5.208 6.596 21.346 1.00 93.56 279 VAL A CA 1
ATOM 2156 C C . VAL A 1 279 ? -4.805 7.498 22.514 1.00 93.56 279 VAL A C 1
ATOM 2158 O O . VAL A 1 279 ? -4.700 7.079 23.669 1.00 93.56 279 VAL A O 1
ATOM 2161 N N . THR A 1 280 ? -4.497 8.754 22.220 1.00 87.56 280 THR A N 1
ATOM 2162 C CA . THR A 1 280 ? -4.286 9.792 23.225 1.00 87.56 280 THR A CA 1
ATOM 2163 C C . THR A 1 280 ? -5.630 10.188 23.824 1.00 87.56 280 THR A C 1
ATOM 2165 O O . THR A 1 280 ? -6.590 10.377 23.085 1.00 87.56 280 THR A O 1
ATOM 2168 N N . ALA A 1 281 ? -5.699 10.345 25.149 1.00 67.75 281 ALA A N 1
ATOM 2169 C CA . ALA A 1 281 ? -6.907 10.839 25.805 1.00 67.75 281 ALA A CA 1
ATOM 2170 C C . ALA A 1 281 ? -7.285 12.227 25.257 1.00 67.75 281 ALA A C 1
ATOM 2172 O O . ALA A 1 281 ? -6.444 13.132 25.266 1.00 67.75 281 ALA A O 1
ATOM 2173 N N . SER A 1 282 ? -8.524 12.354 24.779 1.00 52.81 282 SER A N 1
ATOM 2174 C CA . SER A 1 282 ? -9.135 13.605 24.314 1.00 52.81 282 SER A CA 1
ATOM 2175 C C . SER A 1 282 ? -9.500 14.532 25.473 1.00 52.81 282 SER A C 1
ATOM 2177 O O . SER A 1 282 ? -9.939 14.022 26.532 1.00 52.81 282 SER A O 1
#

Foldseek 3Di:
DELQDKDKDWDKDAAADPFKDAQKKKKKFWAFPVRHGPDIDIFGGHIHGHPDIGGRGMDIGRSHPPDALGWIWIKMDIPPDPDIDIDIDHYHHLDFDADAAPQEAEEQDCDPVVLVSLLVQTHYEHAHAQVFFPAPFADAQDADDPDCPVVVNDDHQFGWKAADCPQQLCVQHDDDRTDDPLCRQQRVNFGWFFCQLFDPPWAARIFGQGHPVPRTGTHQWTWARENNYIYIYHRTDLDPPCNVSRSSVRSVRSNSNCSNDPSSDHDHHTYPVSVVVRTHDD